Protein 2XSQ (pdb70)

Organism: Homo sapiens (NCBI:txid9606)

CATH classification: 3.90.79.10

Sequence (179 aa):
ARRRLEELGEALALGSGWRHVVCHALLYAPDPGMLFGRIPLRYAILMQMRFDGRLGFPGGFVDTQDRSLEDGLNRELREELGEAAAAFRVERTDYRSSHVGSGPRVVAHFYAKRLTLEELLAVEAGATRAKDHGLEEVLGLVRVPLYTLRDGVGGLPTFLENSFIGSSAREQLLEALQDLGLLQ

Secondary structure (DSSP, 8-state):
-EEE-HHHHHTS-TT-EEEEEEEEEEEEEEEETTTEEEEEEEEEEEETTS-EE-SEEE--TT-SSHHHHHHHHHHHHH-GGGGG----GGGEEEEEE-SSSSEEEEEEEEE--HHHHHHHHHHGGGSTTBTTTEEEEEEPP-SB-TTSSTBHHHHTTS-B-TTHHHHHHHHHHHTTTT-

Radius of gyration: 16.23 Å; Cα contacts (8 Å, |Δi|>4): 343; chains: 1; bounding box: 32×33×52 Å

Solvent-accessible surface area: 9522 Å² total; per-residue (Å²): 90,135,113,4,127,28,51,80,0,91,86,47,47,126,36,66,125,31,12,0,41,0,0,0,24,0,57,15,123,26,93,51,143,64,108,22,73,48,132,55,2,0,1,0,4,66,42,125,48,43,100,8,0,7,1,8,11,71,28,71,145,161,26,226,40,12,10,52,0,0,4,71,28,1,83,52,13,1,9,163,25,1,57,72,17,94,0,69,111,129,23,46,82,4,0,24,20,42,116,70,104,143,41,0,23,0,4,0,5,43,161,5,79,56,132,58,0,86,45,0,48,72,11,10,89,189,9,144,13,70,49,119,88,3,90,22,37,54,92,5,28,16,47,71,57,199,104,47,90,12,13,15,48,66,22,22,138,79,68,28,57,70,24,5,80,96,10,0,47,63,8,0,120,101,44,25,26,83,191

Structure (mmCIF, N/CA/C/O backbone):
data_2XSQ
#
_entry.id   2XSQ
#
_cell.length_a   141.583
_cell.length_b   141.583
_cell.length_c   141.583
_cell.angle_alpha   90.00
_cell.angle_beta   90.00
_cell.angle_gamma   90.00
#
_symmetry.space_group_name_H-M   'F 2 3'
#
loop_
_entity.id
_entity.type
_entity.pdbx_description
1 polymer 'U8 SNORNA-DECAPPING ENZYME'
2 non-polymer 'INOSINIC ACID'
3 non-polymer 'MAGNESIUM ION'
4 non-polymer 'CHLORIDE ION'
5 water water
#
loop_
_atom_site.group_PDB
_atom_site.id
_atom_site.type_symbol
_atom_site.label_atom_id
_atom_site.label_alt_id
_atom_site.label_comp_id
_atom_site.label_asym_id
_atom_site.label_entity_id
_atom_site.label_seq_id
_atom_site.pdbx_PDB_ins_code
_atom_site.Cartn_x
_atom_site.Cartn_y
_atom_site.Cartn_z
_atom_site.occupancy
_atom_site.B_iso_or_equiv
_atom_site.auth_seq_id
_atom_site.auth_comp_id
_atom_site.auth_asym_id
_atom_site.auth_atom_id
_atom_site.pdbx_PDB_model_num
ATOM 1 N N . ALA A 1 26 ? 60.976 20.581 16.261 1.00 30.33 4 ALA A N 1
ATOM 2 C CA . ALA A 1 26 ? 60.674 21.498 17.394 1.00 29.27 4 ALA A CA 1
ATOM 3 C C . ALA A 1 26 ? 59.222 21.360 17.841 1.00 29.02 4 ALA A C 1
ATOM 4 O O . ALA A 1 26 ? 58.316 21.200 17.014 1.00 29.58 4 ALA A O 1
ATOM 6 N N . ARG A 1 27 ? 59.016 21.439 19.155 1.00 27.99 5 ARG A N 1
ATOM 7 C CA A ARG A 1 27 ? 57.682 21.391 19.735 0.55 27.62 5 ARG A CA 1
ATOM 8 C CA B ARG A 1 27 ? 57.688 21.392 19.755 0.45 27.75 5 ARG A CA 1
ATOM 9 C C . ARG A 1 27 ? 57.052 22.782 19.725 1.00 27.30 5 ARG A C 1
ATOM 10 O O . ARG A 1 27 ? 57.696 23.762 20.091 1.00 26.92 5 ARG A O 1
ATOM 25 N N . ARG A 1 28 ? 55.788 22.855 19.314 1.00 26.80 6 ARG A N 1
ATOM 26 C CA . ARG A 1 28 ? 55.025 24.100 19.360 1.00 26.33 6 ARG A CA 1
ATOM 27 C C . ARG A 1 28 ? 54.439 24.292 20.754 1.00 26.53 6 ARG A C 1
ATOM 28 O O . ARG A 1 28 ? 53.932 23.342 21.356 1.00 26.15 6 ARG A O 1
ATOM 36 N N . LEU A 1 29 ? 54.526 25.515 21.270 1.00 26.13 7 LEU A N 1
ATOM 37 C CA . LEU A 1 29 ? 53.975 25.869 22.579 1.00 26.43 7 LEU A CA 1
ATOM 38 C C . LEU A 1 29 ? 52.975 26.997 22.428 1.00 26.10 7 LEU A C 1
ATOM 39 O O . LEU A 1 29 ? 53.156 27.864 21.569 1.00 26.45 7 LEU A O 1
ATOM 44 N N . GLU A 1 30 ? 51.938 27.007 23.268 1.00 25.13 8 GLU A N 1
ATOM 45 C CA A GLU A 1 30 ? 51.039 28.159 23.344 0.50 24.99 8 GLU A CA 1
ATOM 46 C CA B GLU A 1 30 ? 51.029 28.152 23.357 0.50 25.00 8 GLU A CA 1
ATOM 47 C C . GLU A 1 30 ? 51.779 29.303 24.028 1.00 24.50 8 GLU A C 1
ATOM 48 O O . GLU A 1 30 ? 52.659 29.076 24.867 1.00 23.64 8 GLU A O 1
ATOM 59 N N . LEU A 1 31 ? 51.441 30.536 23.658 1.00 24.08 9 LEU A N 1
ATOM 60 C CA . LEU A 1 31 ? 52.167 31.707 24.163 1.00 23.83 9 LEU A CA 1
ATOM 61 C C . LEU A 1 31 ? 52.159 31.786 25.697 1.00 24.03 9 LEU A C 1
ATOM 62 O O . LEU A 1 31 ? 53.166 32.105 26.313 1.00 23.02 9 LEU A O 1
ATOM 67 N N . GLY A 1 32 ? 51.017 31.477 26.305 1.00 25.04 10 GLY A N 1
ATOM 68 C CA . GLY A 1 32 ? 50.902 31.435 27.759 1.00 25.67 10 GLY A CA 1
ATOM 69 C C . GLY A 1 32 ? 51.894 30.497 28.415 1.00 26.09 10 GLY A C 1
ATOM 70 O O . GLY A 1 32 ? 52.538 30.866 29.402 1.00 26.72 10 GLY A O 1
ATOM 71 N N . GLU A 1 33 ? 52.034 29.293 27.858 1.00 26.97 11 GLU A N 1
ATOM 72 C CA . GLU A 1 33 ? 53.014 28.312 28.342 1.00 27.38 11 GLU A CA 1
ATOM 73 C C . GLU A 1 33 ? 54.451 28.833 28.216 1.00 27.35 11 GLU A C 1
ATOM 74 O O . GLU A 1 33 ? 55.251 28.699 29.148 1.00 26.89 11 GLU A O 1
ATOM 80 N N . ALA A 1 34 ? 54.778 29.432 27.068 1.00 26.71 12 ALA A N 1
ATOM 81 C CA . ALA A 1 34 ? 56.128 29.975 26.854 1.00 26.86 12 ALA A CA 1
ATOM 82 C C . ALA A 1 34 ? 56.461 31.107 27.832 1.00 27.17 12 ALA A C 1
ATOM 83 O O . ALA A 1 34 ? 57.588 31.188 28.330 1.00 26.57 12 ALA A O 1
ATOM 85 N N . LEU A 1 35 ? 55.474 31.959 28.112 1.00 27.90 13 LEU A N 1
ATOM 86 C CA . LEU A 1 35 ? 55.647 33.093 29.024 1.00 29.22 13 LEU A CA 1
ATOM 87 C C . LEU A 1 35 ? 55.754 32.655 30.491 1.00 30.17 13 LEU A C 1
ATOM 88 O O . LEU A 1 35 ? 56.212 33.427 31.327 1.00 30.49 13 LEU A O 1
ATOM 93 N N . ALA A 1 36 ? 55.339 31.422 30.786 1.00 31.12 14 ALA A N 1
ATOM 94 C CA . ALA A 1 36 ? 55.427 30.854 32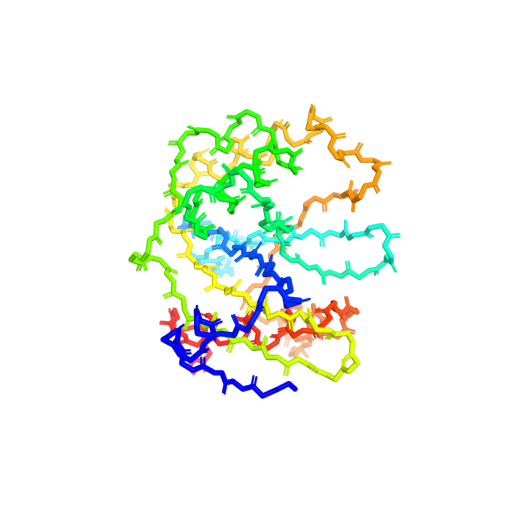.138 1.00 31.83 14 ALA A CA 1
ATOM 95 C C . ALA A 1 36 ? 56.743 30.110 32.394 1.00 32.46 14 ALA A C 1
ATOM 96 O O . ALA A 1 36 ? 56.982 29.652 33.513 1.00 32.96 14 ALA A O 1
ATOM 98 N N . LEU A 1 37 ? 57.587 29.972 31.372 1.00 32.88 15 LEU A N 1
ATOM 99 C CA . LEU A 1 37 ? 58.886 29.307 31.531 1.00 33.17 15 LEU A CA 1
ATOM 100 C C . LEU A 1 37 ? 59.766 30.085 32.512 1.00 33.43 15 LEU A C 1
ATOM 101 O O . LEU A 1 37 ? 59.686 31.310 32.592 1.00 33.37 15 LEU A O 1
ATOM 106 N N . GLY A 1 38 ? 60.595 29.369 33.266 1.00 33.68 16 GLY A N 1
ATOM 107 C CA . GLY A 1 38 ? 61.447 29.995 34.279 1.00 33.73 16 GLY A CA 1
ATOM 108 C C . GLY A 1 38 ? 62.511 30.911 33.695 1.00 33.70 16 GLY A C 1
ATOM 109 O O . GLY A 1 38 ? 62.780 30.883 32.493 1.00 33.64 16 GLY A O 1
ATOM 110 N N . SER A 1 39 ? 63.127 31.713 34.563 1.00 33.35 17 SER A N 1
ATOM 111 C CA . SER A 1 39 ? 64.080 32.756 34.154 1.00 32.89 17 SER A CA 1
ATOM 112 C C . SER A 1 39 ? 65.320 32.244 33.413 1.00 31.92 17 SER A C 1
ATOM 113 O O . SER A 1 39 ? 65.966 33.009 32.684 1.00 32.33 17 SER A O 1
ATOM 116 N N . GLY A 1 40 ? 65.654 30.965 33.596 1.00 30.08 18 GLY A N 1
ATOM 117 C CA . GLY A 1 40 ? 66.773 30.342 32.883 1.00 28.90 18 GLY A CA 1
ATOM 118 C C . GLY A 1 40 ? 66.543 30.206 31.385 1.00 27.24 18 GLY A C 1
ATOM 119 O O . GLY A 1 40 ? 67.491 30.068 30.616 1.00 27.39 18 GLY A O 1
ATOM 120 N N . TRP A 1 41 ? 65.281 30.245 30.973 1.00 25.64 19 TRP A N 1
ATOM 121 C CA . TRP A 1 41 ? 64.925 30.198 29.555 1.00 24.63 19 TRP A CA 1
ATOM 122 C C . TRP A 1 41 ? 65.138 31.549 28.877 1.00 24.19 19 TRP A C 1
ATOM 123 O O . TRP A 1 41 ? 64.747 32.581 29.410 1.00 23.98 19 TRP A O 1
ATOM 134 N N . ARG A 1 42 ? 65.742 31.529 27.696 1.00 23.40 20 ARG A N 1
ATOM 135 C CA . ARG A 1 42 ? 65.884 32.744 26.907 1.00 23.08 20 ARG A CA 1
ATOM 136 C C . ARG A 1 42 ? 64.811 32.740 25.836 1.00 21.78 20 ARG A C 1
ATOM 137 O O . ARG A 1 42 ? 64.375 31.675 25.381 1.00 21.18 20 ARG A O 1
ATOM 145 N N . HIS A 1 43 ? 64.376 33.936 25.460 1.00 19.52 21 HIS A N 1
ATOM 146 C CA . HIS A 1 43 ? 63.351 34.107 24.449 1.00 18.35 21 HIS A CA 1
ATOM 147 C C . HIS A 1 43 ? 63.977 34.814 23.257 1.00 17.06 21 HIS A C 1
ATOM 148 O O . HIS A 1 43 ? 64.683 35.816 23.433 1.00 16.83 21 HIS A O 1
ATOM 155 N N . VAL A 1 44 ? 63.730 34.273 22.065 1.00 16.03 22 VAL A N 1
ATOM 156 C CA A VAL A 1 44 ? 64.160 34.889 20.809 0.40 15.47 22 VAL A CA 1
ATOM 157 C CA B VAL A 1 44 ? 64.180 34.879 20.814 0.60 15.21 22 VAL A CA 1
ATOM 158 C C . VAL A 1 44 ? 62.930 35.148 19.969 1.00 15.10 22 VAL A C 1
ATOM 159 O O . VAL A 1 44 ? 61.959 34.372 20.022 1.00 14.82 22 VAL A O 1
ATOM 166 N N . CYS A 1 45 ? 62.956 36.257 19.217 1.00 14.13 23 CYS A N 1
ATOM 167 C CA . CYS A 1 45 ? 61.843 36.683 18.383 1.00 13.60 23 CYS A CA 1
ATOM 168 C C . CYS A 1 45 ? 62.322 36.990 16.975 1.00 13.18 23 CYS A C 1
ATOM 169 O O . CYS A 1 45 ? 63.337 37.665 16.797 1.00 12.73 23 CYS A O 1
ATOM 172 N N . HIS A 1 46 ? 61.589 36.496 15.984 1.00 12.35 24 HIS A N 1
ATOM 173 C CA . HIS A 1 46 ? 61.898 36.764 14.574 1.00 12.25 24 HIS A CA 1
ATOM 174 C C . HIS A 1 46 ? 60.633 37.153 13.827 1.00 12.41 24 HIS A C 1
ATOM 175 O O . HIS A 1 46 ? 59.533 36.791 14.238 1.00 12.41 24 HIS A O 1
ATOM 182 N N . ALA A 1 47 ? 60.795 37.921 12.746 1.00 11.68 25 ALA A N 1
ATOM 183 C CA . ALA A 1 47 ? 59.659 38.440 12.003 1.00 11.42 25 ALA A CA 1
ATOM 184 C C . ALA A 1 47 ? 59.809 38.222 10.511 1.00 11.32 25 ALA A C 1
ATOM 185 O O . ALA A 1 47 ? 60.875 38.443 9.963 1.00 11.85 25 ALA A O 1
ATOM 187 N N . LEU A 1 48 ? 58.717 37.801 9.888 1.00 10.63 26 LEU A N 1
ATOM 188 C CA . LEU A 1 48 ? 58.552 37.816 8.450 1.00 11.37 26 LEU A CA 1
ATOM 189 C C . LEU A 1 48 ? 57.883 39.130 8.091 1.00 11.75 26 LEU A C 1
ATOM 190 O O . LEU A 1 48 ? 56.719 39.385 8.474 1.00 12.07 26 LEU A O 1
ATOM 195 N N . LEU A 1 49 ? 58.629 39.961 7.368 1.00 11.83 27 LEU A N 1
ATOM 196 C CA . LEU A 1 49 ? 58.134 41.222 6.839 1.00 12.05 27 LEU A CA 1
ATOM 197 C C . LEU A 1 49 ? 57.708 41.013 5.402 1.00 12.30 27 LEU A C 1
ATOM 198 O O . LEU A 1 49 ? 58.459 40.461 4.607 1.00 12.10 27 LEU A O 1
ATOM 203 N N . TYR A 1 50 ? 56.490 41.418 5.071 1.00 12.89 28 TY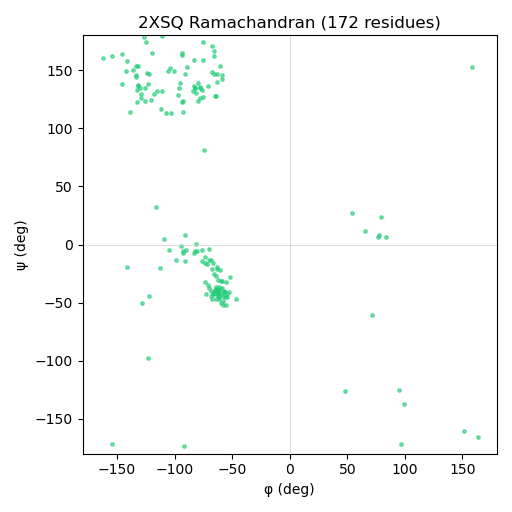R A N 1
ATOM 204 C CA . TYR A 1 50 ? 56.000 41.241 3.727 1.00 13.98 28 TYR A CA 1
ATOM 205 C C . TYR A 1 50 ? 55.173 42.429 3.256 1.00 14.17 28 TYR A C 1
ATOM 206 O O . TYR A 1 50 ? 54.626 43.169 4.076 1.00 14.96 28 TYR A O 1
ATOM 215 N N . ALA A 1 51 ? 55.076 42.569 1.934 1.00 14.17 29 ALA A N 1
ATOM 216 C CA . ALA A 1 51 ? 54.302 43.645 1.302 1.00 14.21 29 ALA A CA 1
ATOM 217 C C . ALA A 1 51 ? 53.672 43.139 0.019 1.00 15.19 29 ALA A C 1
ATOM 218 O O . ALA A 1 51 ? 54.320 42.421 -0.744 1.00 14.65 29 ALA A O 1
ATOM 220 N N . PRO A 1 52 ? 52.395 43.498 -0.235 1.00 16.36 30 PRO A N 1
ATOM 221 C CA . PRO A 1 52 ? 51.851 43.163 -1.555 1.00 16.95 30 PRO A CA 1
ATOM 222 C C . PRO A 1 52 ? 52.654 43.775 -2.697 1.00 17.24 30 PRO A C 1
ATOM 223 O O . PRO A 1 52 ? 53.143 44.906 -2.595 1.00 17.61 30 PRO A O 1
ATOM 227 N N . ASP A 1 53 ? 52.787 43.029 -3.784 1.00 18.14 31 ASP A N 1
ATOM 228 C CA . ASP A 1 53 ? 53.590 43.462 -4.911 1.00 18.88 31 ASP A CA 1
ATOM 229 C C . ASP A 1 53 ? 52.829 43.109 -6.184 1.00 19.82 31 ASP A C 1
ATOM 230 O O . ASP A 1 53 ? 52.632 41.940 -6.471 1.00 19.54 31 ASP A O 1
ATOM 235 N N . PRO A 1 54 ? 52.386 44.130 -6.940 1.00 20.83 32 PRO A N 1
ATOM 236 C CA . PRO A 1 54 ? 51.632 43.888 -8.170 1.00 21.54 32 PRO A CA 1
AT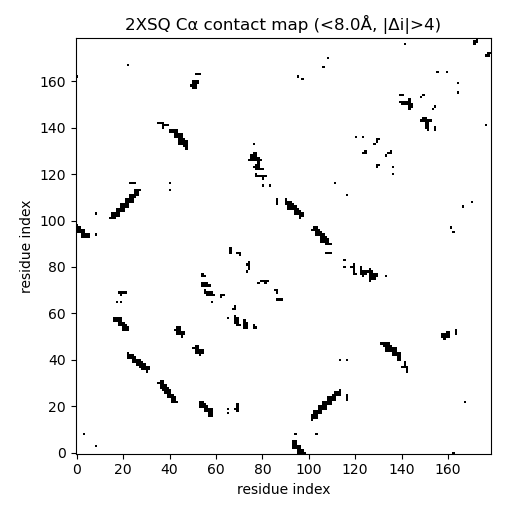OM 237 C C . PRO A 1 54 ? 52.527 43.557 -9.371 1.00 22.12 32 PRO A C 1
ATOM 238 O O . PRO A 1 54 ? 52.018 43.346 -10.478 1.00 22.27 32 PRO A O 1
ATOM 242 N N . GLY A 1 55 ? 53.842 43.515 -9.156 1.00 22.51 33 GLY A N 1
ATOM 243 C CA . GLY A 1 55 ? 54.809 43.270 -10.222 1.00 23.05 33 GLY A CA 1
ATOM 244 C C . GLY A 1 55 ? 54.756 41.890 -10.853 1.00 23.53 33 GLY A C 1
ATOM 245 O O . GLY A 1 55 ? 54.197 40.948 -10.287 1.00 22.94 33 GLY A O 1
ATOM 246 N N . MET A 1 56 ? 55.354 41.793 -12.038 1.00 24.23 34 MET A N 1
ATOM 247 C CA . MET A 1 56 ? 55.340 40.578 -12.842 1.00 25.03 34 MET A CA 1
ATOM 248 C C . MET A 1 56 ? 56.751 40.268 -13.342 1.00 24.78 34 MET A C 1
ATOM 249 O O . MET A 1 56 ? 57.372 41.093 -14.011 1.00 24.88 34 MET A O 1
ATOM 254 N N . LEU A 1 57 ? 57.248 39.078 -13.023 1.00 24.23 35 LEU A N 1
ATOM 255 C CA . LEU A 1 57 ? 58.542 38.643 -13.506 1.00 23.98 35 LEU A CA 1
ATOM 256 C C . LEU A 1 57 ? 58.405 38.240 -14.978 1.00 24.54 35 LEU A C 1
ATOM 257 O O . LEU A 1 57 ? 57.468 37.505 -15.353 1.00 23.79 35 LEU A O 1
ATOM 262 N N . PHE A 1 58 ? 59.346 38.736 -15.780 1.00 25.31 36 PHE A N 1
ATOM 263 C CA . PHE A 1 58 ? 59.355 38.564 -17.240 1.00 26.39 36 PHE A CA 1
ATOM 264 C C . PHE A 1 58 ? 58.039 39.023 -17.876 1.00 27.49 36 PHE A C 1
ATOM 265 O O . PHE A 1 58 ? 57.652 38.528 -18.936 1.00 28.53 36 PHE A O 1
ATOM 273 N N . GLY A 1 59 ? 57.364 39.968 -17.221 1.00 28.48 37 GLY A N 1
ATOM 274 C CA . GLY A 1 59 ? 56.064 40.465 -17.659 1.00 28.78 37 GLY A CA 1
ATOM 275 C C . GLY A 1 59 ? 54.904 39.482 -17.636 1.00 29.11 37 GLY A C 1
ATOM 276 O O . GLY A 1 59 ? 53.846 39.786 -18.187 1.00 29.82 37 GLY A O 1
ATOM 277 N N . ARG A 1 60 ? 55.071 38.312 -17.014 1.00 28.81 38 ARG A N 1
ATOM 278 C CA . ARG A 1 60 ? 54.001 37.303 -17.007 1.00 28.81 38 ARG A CA 1
ATOM 279 C C . ARG A 1 60 ? 53.793 36.508 -15.704 1.00 27.59 38 ARG A C 1
ATOM 280 O O . ARG A 1 60 ? 52.732 35.919 -15.513 1.00 27.60 38 ARG A O 1
ATOM 288 N N . ILE A 1 61 ? 54.784 36.478 -14.815 1.00 25.86 39 ILE A N 1
ATOM 289 C CA . ILE A 1 61 ? 54.688 35.687 -13.589 1.00 24.64 39 ILE A CA 1
ATOM 290 C C . ILE A 1 61 ? 54.391 36.620 -12.410 1.00 23.56 39 ILE A C 1
ATOM 291 O O . ILE A 1 61 ? 55.230 37.430 -12.054 1.00 23.04 39 ILE A O 1
ATOM 296 N N . PRO A 1 62 ? 53.197 36.506 -11.803 1.00 22.64 40 PRO A N 1
ATOM 297 C CA . PRO A 1 62 ? 52.893 37.392 -10.677 1.00 21.80 40 PRO A CA 1
ATOM 298 C C . PRO A 1 62 ? 53.807 37.157 -9.487 1.00 20.47 40 PRO A C 1
ATOM 299 O O . PRO A 1 62 ? 53.927 36.024 -9.027 1.00 19.98 40 PRO A O 1
ATOM 303 N N . LEU A 1 63 ? 54.423 38.228 -8.994 1.00 19.16 41 LEU A N 1
ATOM 304 C CA . LEU A 1 63 ? 55.265 38.160 -7.792 1.00 18.65 41 LEU A CA 1
ATOM 305 C C . LEU A 1 63 ? 54.431 37.955 -6.520 1.00 18.08 41 LEU A C 1
ATOM 306 O O . LEU A 1 63 ? 54.872 37.277 -5.585 1.00 16.77 41 LEU A O 1
ATOM 311 N N . ARG A 1 64 ? 53.236 38.550 -6.514 1.00 18.10 42 ARG A N 1
ATOM 312 C CA . ARG A 1 64 ? 52.251 38.483 -5.426 1.00 18.61 42 ARG A CA 1
ATOM 313 C C . ARG A 1 64 ? 52.648 39.268 -4.161 1.00 17.54 42 ARG A C 1
ATOM 314 O O . ARG A 1 64 ? 51.923 40.191 -3.757 1.00 16.92 42 ARG A O 1
ATOM 322 N N . TYR A 1 65 ? 53.777 38.901 -3.548 1.00 16.56 43 TYR A N 1
ATOM 323 C CA . TYR A 1 65 ? 54.302 39.588 -2.361 1.00 15.83 43 TYR A CA 1
ATOM 324 C C . TYR A 1 65 ? 55.823 39.670 -2.407 1.00 14.43 43 TYR A C 1
ATOM 325 O O . TYR A 1 65 ? 56.480 38.795 -2.982 1.00 14.74 43 TYR A O 1
ATOM 334 N N . ALA A 1 66 ? 56.358 40.737 -1.819 1.00 13.43 44 ALA A N 1
ATOM 335 C CA . ALA A 1 66 ? 57.761 40.796 -1.441 1.00 12.96 44 ALA A CA 1
ATOM 336 C C . ALA A 1 66 ? 57.852 40.333 0.013 1.00 12.56 44 ALA A C 1
ATOM 337 O O . ALA A 1 66 ? 57.203 40.898 0.889 1.00 11.81 44 ALA A O 1
ATOM 339 N N . ILE A 1 67 ? 58.648 39.298 0.258 1.00 12.09 45 ILE A N 1
ATOM 340 C CA . ILE A 1 67 ? 58.798 38.693 1.578 1.00 12.13 45 ILE A CA 1
ATOM 341 C C . ILE A 1 67 ? 60.287 38.617 1.851 1.00 12.32 45 ILE A C 1
ATOM 342 O O . ILE A 1 67 ? 61.025 38.046 1.041 1.00 13.07 45 ILE A O 1
ATOM 347 N N . LEU A 1 68 ? 60.718 39.168 2.983 1.00 11.96 46 LEU A N 1
ATOM 348 C CA . LEU A 1 68 ? 62.153 39.239 3.296 1.00 12.24 46 LEU A CA 1
ATOM 349 C C . LEU A 1 68 ? 62.645 38.109 4.171 1.00 12.33 46 LEU A C 1
ATOM 350 O O . LEU A 1 68 ? 62.031 37.782 5.198 1.00 11.99 46 LEU A O 1
ATOM 355 N N . MET A 1 69 ? 63.794 37.560 3.772 1.00 12.46 47 MET A N 1
ATOM 356 C CA . MET A 1 69 ? 64.642 36.777 4.647 1.00 11.84 47 MET A CA 1
ATOM 357 C C . MET A 1 69 ? 66.071 37.358 4.621 1.00 12.06 47 MET A C 1
ATOM 358 O O . MET A 1 69 ? 66.347 38.353 3.930 1.00 11.80 47 MET A O 1
ATOM 363 N N . GLN A 1 70 ? 66.962 36.766 5.404 1.00 12.83 48 GLN A N 1
ATOM 364 C CA . GLN A 1 70 ? 68.371 37.169 5.406 1.00 13.22 48 GLN A CA 1
ATOM 365 C C . GLN A 1 70 ? 69.291 35.966 5.342 1.00 13.75 48 GLN A C 1
ATOM 366 O O . GLN A 1 70 ? 69.008 34.904 5.913 1.00 13.30 48 GLN A O 1
ATOM 372 N N . MET A 1 71 ? 70.397 36.156 4.639 1.00 13.93 49 MET A N 1
ATOM 373 C CA . MET A 1 71 ? 71.524 35.249 4.737 1.00 14.18 49 MET A CA 1
ATOM 374 C C . MET A 1 71 ? 72.305 35.611 6.008 1.00 13.80 49 MET A C 1
ATOM 375 O O . MET A 1 71 ? 72.751 36.754 6.206 1.00 13.89 49 MET A O 1
ATOM 380 N N . ARG A 1 72 ? 72.464 34.612 6.861 1.00 13.79 50 ARG A N 1
ATOM 381 C CA . ARG A 1 72 ? 73.108 34.776 8.162 1.00 13.81 50 ARG A CA 1
ATOM 382 C C . ARG A 1 72 ? 74.599 34.457 8.081 1.00 14.07 50 ARG A C 1
ATOM 383 O O . ARG A 1 72 ? 75.063 33.789 7.147 1.00 14.14 50 ARG A O 1
ATOM 391 N N . PHE A 1 73 ? 75.318 34.904 9.108 1.00 14.51 51 PHE A N 1
ATOM 392 C CA . PHE A 1 73 ? 76.756 34.642 9.284 1.00 14.86 51 PHE A CA 1
ATOM 393 C C . PHE A 1 73 ? 77.125 33.157 9.184 1.00 15.38 51 PHE A C 1
ATOM 394 O O . PHE A 1 73 ? 78.246 32.819 8.794 1.00 15.57 51 PHE A O 1
ATOM 402 N N . ASP A 1 74 ? 76.193 32.270 9.515 1.00 14.50 52 ASP A N 1
ATOM 403 C CA . ASP A 1 74 ? 76.484 30.830 9.487 1.00 15.16 52 ASP A CA 1
ATOM 404 C C . ASP A 1 74 ? 76.174 30.152 8.153 1.00 14.37 52 ASP A C 1
ATOM 405 O O . ASP A 1 74 ? 76.268 28.929 8.032 1.00 14.70 52 ASP A O 1
ATOM 410 N N . GLY A 1 75 ? 75.846 30.948 7.135 1.00 14.37 53 GLY A N 1
ATOM 411 C CA . GLY A 1 75 ? 75.572 30.427 5.810 1.00 14.11 53 GLY A CA 1
ATOM 412 C C . GLY A 1 75 ? 74.156 29.923 5.612 1.00 14.10 53 GLY A C 1
ATOM 413 O O . GLY A 1 75 ? 73.844 29.352 4.561 1.00 14.37 53 GLY A O 1
ATOM 414 N N . ARG A 1 76 ? 73.306 30.131 6.615 1.00 13.82 54 ARG A N 1
ATOM 415 C CA . ARG A 1 76 ? 71.895 29.728 6.572 1.00 13.68 54 ARG A CA 1
ATOM 416 C C . ARG A 1 76 ? 70.959 30.912 6.370 1.00 13.53 54 ARG A C 1
ATOM 417 O O . ARG A 1 76 ? 71.245 32.043 6.805 1.00 13.33 54 ARG A O 1
ATOM 425 N N . LEU A 1 77 ? 69.833 30.633 5.714 1.00 13.11 55 LEU A N 1
ATOM 426 C CA . LEU A 1 77 ? 68.738 31.603 5.602 1.00 13.17 55 LEU A CA 1
ATOM 427 C C . LEU A 1 77 ? 67.924 31.605 6.894 1.00 13.16 55 LEU A C 1
ATOM 428 O O . LEU A 1 77 ? 67.693 30.555 7.513 1.00 13.47 55 LEU A O 1
ATOM 433 N N . GLY A 1 78 ? 67.547 32.801 7.326 1.00 12.77 56 GLY A N 1
ATOM 434 C CA . GLY A 1 78 ? 66.660 32.977 8.448 1.00 12.36 56 GLY A CA 1
ATOM 435 C C . GLY A 1 78 ? 65.897 34.280 8.373 1.00 12.08 56 GLY A C 1
ATOM 436 O O . GLY A 1 78 ? 65.924 34.987 7.357 1.00 11.38 56 GLY A O 1
ATOM 437 N N . PHE A 1 79 ? 65.197 34.572 9.455 1.00 11.69 57 PHE A N 1
ATOM 438 C CA . PHE A 1 79 ? 64.440 35.803 9.583 1.00 11.75 57 PHE A CA 1
ATOM 439 C C . PHE A 1 79 ? 65.139 36.809 10.486 1.00 11.93 57 PHE A C 1
ATOM 440 O O . PHE A 1 79 ? 65.901 36.439 11.396 1.00 12.09 57 PHE A O 1
ATOM 448 N N . PRO A 1 80 ? 64.899 38.107 10.237 1.00 11.30 58 PRO A N 1
ATOM 449 C CA . PRO A 1 80 ? 65.480 39.100 11.143 1.00 12.01 58 PRO A CA 1
ATOM 450 C C . PRO A 1 80 ? 64.849 39.033 12.518 1.00 12.14 58 PRO A C 1
ATOM 451 O O . PRO A 1 80 ? 63.659 38.720 12.634 1.00 11.84 58 PRO A O 1
ATOM 455 N N . GLY A 1 81 ? 65.642 39.346 13.531 1.00 12.72 59 GLY A N 1
ATOM 456 C CA . GLY A 1 81 ? 65.213 39.265 14.926 1.00 13.23 59 GLY A CA 1
ATOM 457 C C . GLY A 1 81 ? 66.380 38.989 15.836 1.00 13.96 59 GLY A C 1
ATOM 458 O O . GLY A 1 81 ? 67.551 39.208 15.455 1.00 14.58 59 GLY A O 1
ATOM 459 N N . GLY A 1 82 ? 66.068 38.507 17.036 1.00 13.52 60 GLY A N 1
ATOM 460 C CA . GLY A 1 82 ? 67.092 38.171 18.005 1.00 13.95 60 GLY A CA 1
ATOM 461 C C . GLY A 1 82 ? 66.568 38.015 19.410 1.00 14.06 60 GLY A C 1
ATOM 462 O O . GLY A 1 82 ? 65.356 37.903 19.630 1.00 14.37 60 GLY A O 1
ATOM 463 N N . PHE A 1 83 ? 67.494 38.008 20.366 1.00 15.26 61 PHE A N 1
ATOM 464 C CA . PHE A 1 83 ? 67.168 37.714 21.758 1.00 16.02 61 PHE A CA 1
ATOM 465 C C . PHE A 1 83 ? 66.533 38.872 22.497 1.00 16.91 61 PHE A C 1
ATOM 466 O O . PHE A 1 83 ? 66.994 40.021 22.400 1.00 16.49 61 PHE A O 1
ATOM 474 N N . VAL A 1 84 ? 65.479 38.546 23.239 1.00 17.48 62 VAL A N 1
ATOM 475 C CA . VAL A 1 84 ? 64.903 39.433 24.232 1.00 18.18 62 VAL A CA 1
ATOM 476 C C . VAL A 1 84 ? 65.893 39.502 25.395 1.00 19.04 62 VAL A C 1
ATOM 477 O O . VAL A 1 84 ? 66.446 38.476 25.793 1.00 18.29 62 VAL A O 1
ATOM 481 N N . ASP A 1 85 ? 66.144 40.701 25.925 1.00 19.79 63 ASP A N 1
ATOM 482 C CA . ASP A 1 85 ? 67.073 40.835 27.046 1.00 20.86 63 ASP A CA 1
ATOM 483 C C . ASP A 1 85 ? 66.343 41.215 28.342 1.00 21.95 63 ASP A C 1
ATOM 484 O O . ASP A 1 85 ? 65.119 41.355 28.357 1.00 21.55 63 ASP A O 1
ATOM 489 N N . THR A 1 86 ? 67.094 41.352 29.434 1.00 24.02 64 THR A N 1
ATOM 490 C CA . THR A 1 86 ? 66.494 41.568 30.755 1.00 25.76 64 THR A CA 1
ATOM 491 C C . THR A 1 86 ? 65.803 42.931 30.919 1.00 25.82 64 THR A C 1
ATOM 492 O O . THR A 1 86 ? 65.034 43.127 31.863 1.00 26.69 64 THR A O 1
ATOM 496 N N . GLN A 1 87 ? 66.047 43.858 29.993 1.00 25.54 65 GLN A N 1
ATOM 497 C CA . GLN A 1 87 ? 65.437 45.192 30.052 1.00 25.45 65 GLN A CA 1
ATOM 498 C C . GLN A 1 87 ? 64.370 45.472 29.002 1.00 24.43 65 GLN A C 1
ATOM 499 O O . GLN A 1 87 ? 63.852 46.590 28.928 1.00 24.07 65 GLN A O 1
ATOM 505 N N . ASP A 1 88 ? 64.014 44.463 28.205 1.00 23.10 66 ASP A N 1
ATOM 506 C CA . ASP A 1 88 ? 62.838 44.570 27.363 1.00 22.18 66 ASP A CA 1
ATOM 507 C C . ASP A 1 88 ? 61.592 44.350 28.217 1.00 22.31 66 ASP A C 1
ATOM 508 O O . ASP A 1 88 ? 61.464 43.320 28.865 1.00 22.39 66 ASP A O 1
ATOM 513 N N . ARG A 1 89 ? 60.660 45.293 28.176 1.00 22.27 67 ARG A N 1
ATOM 514 C CA . ARG A 1 89 ? 59.414 45.185 28.945 1.00 22.95 67 ARG A CA 1
ATOM 515 C C . ARG A 1 89 ? 58.392 44.203 28.345 1.00 22.11 67 ARG A C 1
ATOM 516 O O . ARG A 1 89 ? 57.412 43.845 29.007 1.00 23.26 67 ARG A O 1
ATOM 524 N N . SER A 1 90 ? 58.601 43.803 27.092 1.00 20.40 68 SER A N 1
ATOM 525 C CA . SER A 1 90 ? 57.738 42.859 26.402 1.00 19.11 68 SER A CA 1
ATOM 526 C C . SER A 1 90 ? 58.514 42.125 25.309 1.00 17.76 68 SER A C 1
ATOM 527 O O . SER A 1 90 ? 59.568 42.591 24.874 1.00 16.15 68 SER A O 1
ATOM 530 N N . LEU A 1 91 ? 57.972 40.994 24.859 1.00 16.63 69 LEU A N 1
ATOM 531 C CA . LEU A 1 91 ? 58.525 40.287 23.703 1.00 15.49 69 LEU A CA 1
ATOM 532 C C . LEU A 1 91 ? 58.630 41.216 22.507 1.00 15.07 69 LEU A C 1
ATOM 533 O O . LEU A 1 91 ? 59.636 41.203 21.794 1.00 14.14 69 LEU A O 1
ATOM 538 N N . GLU A 1 92 ? 57.597 42.027 22.301 1.00 13.98 70 GLU A N 1
ATOM 539 C CA . GLU A 1 92 ? 57.521 42.896 21.138 1.00 14.15 70 GLU A CA 1
ATOM 540 C C . GLU A 1 92 ? 58.542 44.035 21.230 1.00 13.73 70 GLU A C 1
ATOM 541 O O . GLU A 1 92 ? 59.135 44.412 20.234 1.00 13.43 70 GLU A O 1
ATOM 547 N N . ASP A 1 93 ? 58.766 44.578 22.423 1.00 13.57 71 ASP A N 1
ATOM 548 C CA . ASP A 1 93 ? 59.842 45.562 22.578 1.00 14.17 71 ASP A CA 1
ATOM 549 C C . ASP A 1 93 ? 61.210 44.970 22.201 1.00 13.69 71 ASP A C 1
ATOM 550 O O . ASP A 1 93 ? 62.009 45.607 21.507 1.00 13.58 71 ASP A O 1
ATOM 555 N N . GLY A 1 94 ? 61.464 43.735 22.630 1.00 12.87 72 GLY A N 1
ATOM 556 C CA . GLY A 1 94 ? 62.702 43.046 22.281 1.00 12.52 72 GLY A CA 1
ATOM 557 C C . GLY A 1 94 ? 62.809 42.807 20.779 1.00 12.02 72 GLY A C 1
ATOM 558 O O . GLY A 1 94 ? 63.849 43.083 20.185 1.00 11.76 72 GLY A O 1
ATOM 559 N N . LEU A 1 95 ? 61.736 42.311 20.170 1.00 11.39 73 LEU A N 1
ATOM 560 C CA . LEU A 1 95 ? 61.703 42.101 18.711 1.00 11.52 73 LEU A CA 1
ATOM 561 C C . LEU A 1 95 ? 62.022 43.367 17.922 1.00 11.45 73 LEU A C 1
ATOM 562 O O . LEU A 1 95 ? 62.899 43.365 17.058 1.00 11.51 73 LEU A O 1
ATOM 567 N N . ASN A 1 96 ? 61.317 44.460 18.221 1.00 11.05 74 ASN A N 1
ATOM 568 C CA . ASN A 1 96 ? 61.524 45.698 17.483 1.00 11.22 74 ASN A CA 1
ATOM 569 C C . ASN A 1 96 ? 62.933 46.267 17.686 1.0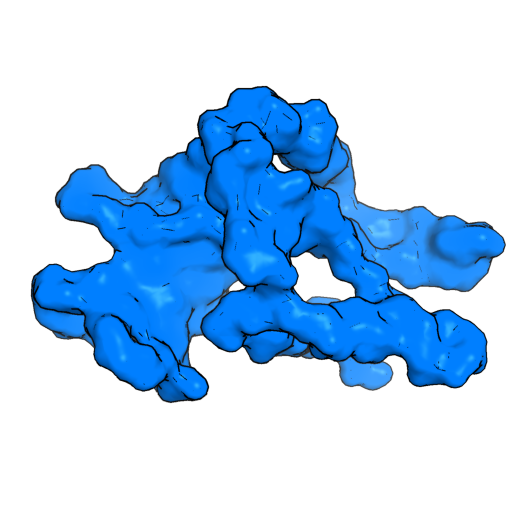0 11.48 74 ASN A C 1
ATOM 570 O O . ASN A 1 96 ? 63.536 46.779 16.732 1.00 12.41 74 ASN A O 1
ATOM 575 N N . ARG A 1 97 ? 63.465 46.133 18.899 1.00 11.80 75 ARG A N 1
ATOM 576 C CA . ARG A 1 97 ? 64.828 46.569 19.184 1.00 12.30 75 ARG A CA 1
ATOM 577 C C . ARG A 1 97 ? 65.830 45.801 18.324 1.00 12.29 75 ARG A C 1
ATOM 578 O O 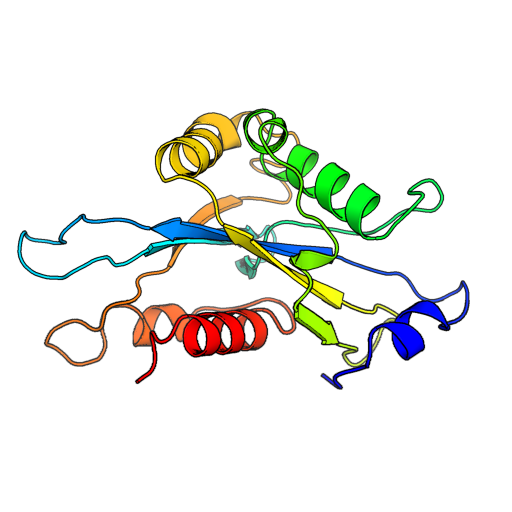. ARG A 1 97 ? 66.721 46.391 17.692 1.00 12.46 75 ARG A O 1
ATOM 586 N N . GLU A 1 98 ? 65.669 44.482 18.273 1.00 12.16 76 GLU A N 1
ATOM 587 C CA . GLU A 1 98 ? 66.545 43.633 17.481 1.00 12.35 76 GLU A CA 1
ATOM 588 C C . GLU A 1 98 ? 66.389 43.875 15.973 1.00 12.29 76 GLU A C 1
ATOM 589 O O . GLU A 1 98 ? 67.383 43.896 15.239 1.00 11.85 76 GLU A O 1
ATOM 595 N N . LEU A 1 99 ? 65.148 44.024 15.503 1.00 12.09 77 LEU A N 1
ATOM 596 C CA . LEU A 1 99 ? 64.918 44.286 14.086 1.00 11.84 77 LEU A CA 1
ATOM 597 C C . LEU A 1 99 ? 65.675 45.539 13.653 1.00 12.37 77 LEU A C 1
ATOM 598 O O . LEU A 1 99 ? 66.251 45.584 12.569 1.00 12.94 77 LEU A O 1
ATOM 603 N N . ARG A 1 100 ? 65.668 46.558 14.503 1.00 12.64 78 ARG A N 1
ATOM 604 C CA . ARG A 1 100 ? 66.264 47.835 14.138 1.00 13.90 78 ARG A CA 1
ATOM 605 C C . ARG A 1 100 ? 67.793 47.759 14.139 1.00 14.68 78 ARG A C 1
ATOM 606 O O . ARG A 1 100 ? 68.456 48.412 13.322 1.00 15.35 78 ARG A O 1
ATOM 614 N N . GLU A 1 101 ? 68.352 46.935 15.018 1.00 15.87 79 GLU A N 1
ATOM 615 C CA . GLU A 1 101 ? 69.795 46.648 14.981 1.00 17.09 79 GLU A CA 1
ATOM 616 C C . GLU A 1 101 ? 70.206 45.894 13.715 1.00 17.78 79 GLU A C 1
ATOM 617 O O . GLU A 1 101 ? 71.253 46.179 13.097 1.00 18.81 79 GLU A O 1
ATOM 623 N N . GLU A 1 102 ? 69.381 44.922 13.359 1.00 18.23 80 GLU A N 1
ATOM 624 C CA . GLU A 1 102 ? 69.558 44.036 12.210 1.00 19.12 80 GLU A CA 1
ATOM 625 C C . GLU A 1 102 ? 69.423 44.724 10.878 1.00 18.37 80 GLU A C 1
ATOM 626 O O . GLU A 1 102 ? 70.189 44.450 9.951 1.00 18.53 80 GLU A O 1
ATOM 632 N N . LEU A 1 103 ? 68.397 45.572 10.777 1.00 16.79 81 LEU A N 1
ATOM 633 C CA . LEU A 1 103 ? 67.929 46.076 9.503 1.00 16.24 81 LEU A CA 1
ATOM 634 C C . LEU A 1 103 ? 68.163 47.572 9.313 1.00 16.18 81 LEU A C 1
ATOM 635 O O . LEU A 1 103 ? 68.129 48.042 8.182 1.00 16.83 81 LEU A O 1
ATOM 640 N N . GLY A 1 104 ? 68.356 48.305 10.409 1.00 16.20 82 GLY A N 1
ATOM 641 C CA . GLY A 1 104 ? 68.627 49.738 10.354 1.00 16.55 82 GLY A CA 1
ATOM 642 C C . GLY A 1 104 ? 67.417 50.631 10.551 1.00 17.11 82 GLY A C 1
ATOM 643 O O . GLY A 1 104 ? 66.329 50.163 10.894 1.00 16.51 82 GLY A O 1
ATOM 644 N N . GLU A 1 105 ? 67.621 51.932 10.328 1.00 18.22 83 GLU A N 1
ATOM 645 C CA . GLU A 1 105 ? 66.624 52.971 10.651 1.00 18.96 83 GLU A CA 1
ATOM 646 C C . GLU A 1 105 ? 65.264 52.831 9.966 1.00 17.43 83 GLU A C 1
ATOM 647 O O . GLU A 1 105 ? 64.240 53.256 10.528 1.00 17.08 83 GLU A O 1
ATOM 653 N N . ALA A 1 106 ? 65.224 52.287 8.747 1.00 16.09 84 ALA A N 1
ATOM 654 C CA . ALA A 1 106 ? 63.929 52.142 8.061 1.00 15.41 84 ALA A CA 1
ATOM 655 C C . ALA A 1 106 ? 62.974 51.195 8.799 1.00 15.10 84 ALA A C 1
ATOM 656 O O . ALA A 1 106 ? 61.761 51.255 8.586 1.00 15.22 84 ALA A O 1
ATOM 658 N N . ALA A 1 107 ? 63.513 50.318 9.652 1.00 14.40 85 ALA A N 1
ATOM 659 C CA . ALA A 1 107 ? 62.675 49.420 10.461 1.00 14.42 85 ALA A CA 1
ATOM 660 C C . ALA A 1 107 ? 61.983 50.195 11.582 1.00 14.98 85 ALA A C 1
ATOM 661 O O . ALA A 1 107 ? 61.009 49.723 12.142 1.00 14.57 85 ALA A O 1
ATOM 663 N N . ALA A 1 108 ? 62.460 51.407 11.876 1.00 15.78 86 ALA A N 1
ATOM 664 C CA . ALA A 1 108 ? 61.803 52.259 12.862 1.00 16.07 86 ALA A CA 1
ATOM 665 C C . ALA A 1 108 ? 60.517 52.916 12.319 1.00 16.56 86 ALA A C 1
ATOM 666 O O . ALA A 1 108 ? 59.785 53.543 13.079 1.00 17.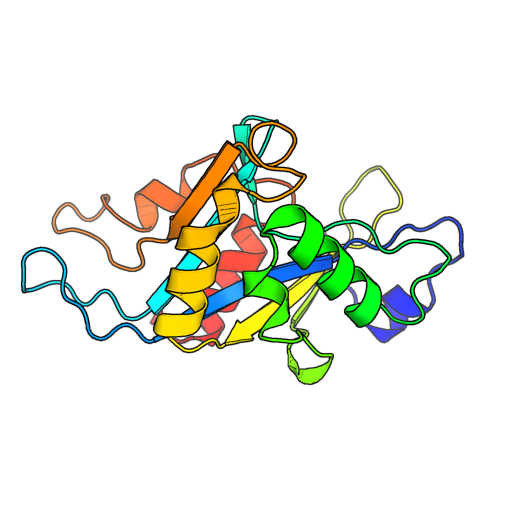58 86 ALA A O 1
ATOM 668 N N . ALA A 1 109 ? 60.208 52.720 11.037 1.00 16.04 87 ALA A N 1
ATOM 669 C CA . ALA A 1 109 ? 58.965 53.230 10.454 1.00 16.22 87 ALA A CA 1
ATOM 670 C C . ALA A 1 109 ? 57.719 52.445 10.890 1.00 15.97 87 ALA A C 1
ATOM 671 O O . ALA A 1 109 ? 56.588 52.873 10.627 1.00 16.88 87 ALA A O 1
ATOM 673 N N . PHE A 1 110 ? 57.919 51.297 11.543 1.00 15.55 88 PHE A N 1
ATOM 674 C CA . PHE A 1 110 ? 56.824 50.437 11.957 1.00 14.93 88 PHE A CA 1
ATOM 675 C C . PHE A 1 110 ? 57.151 49.748 13.280 1.00 14.69 88 PHE A C 1
ATOM 676 O O . PHE A 1 110 ? 58.313 49.708 13.698 1.00 13.56 88 PHE A O 1
ATOM 684 N N . ARG A 1 111 ? 56.121 49.205 13.924 1.00 14.52 89 ARG A N 1
ATOM 685 C CA . ARG A 1 111 ? 56.312 48.323 15.062 1.00 15.42 89 ARG A CA 1
ATOM 686 C C . ARG A 1 111 ? 55.588 47.022 14.790 1.00 15.64 89 ARG A C 1
ATOM 687 O O . ARG A 1 111 ? 54.438 47.014 14.333 1.00 15.98 89 ARG A O 1
ATOM 695 N N . VAL A 1 112 ? 56.270 45.919 15.065 1.00 15.27 90 VAL A N 1
ATOM 696 C CA . VAL A 1 112 ? 55.612 44.622 15.080 1.00 15.54 90 VAL A CA 1
ATOM 697 C C . VAL A 1 112 ? 54.952 44.509 16.439 1.00 15.77 90 VAL A C 1
ATOM 698 O O . VAL A 1 112 ? 55.559 44.836 17.446 1.00 16.96 90 VAL A O 1
ATOM 702 N N . GLU A 1 113 ? 53.698 44.060 16.478 1.00 16.05 91 GLU A N 1
ATOM 703 C CA . GLU A 1 113 ? 52.943 44.037 17.724 1.00 16.66 91 GLU A CA 1
ATOM 704 C C . GLU A 1 113 ? 52.400 42.634 18.028 1.00 16.84 91 GLU A C 1
ATOM 705 O O . GLU A 1 113 ? 52.532 41.723 17.227 1.00 17.03 91 GLU A O 1
ATOM 711 N N . ARG A 1 114 ? 51.801 42.470 19.202 1.00 17.93 92 ARG A N 1
ATOM 712 C CA . ARG A 1 114 ? 51.196 41.187 19.601 1.00 18.19 92 ARG A CA 1
ATOM 713 C C . ARG A 1 114 ? 50.155 40.670 18.599 1.00 18.31 92 ARG A C 1
ATOM 714 O O . ARG A 1 114 ? 50.009 39.452 18.427 1.00 17.92 92 ARG A O 1
ATOM 722 N N . THR A 1 115 ? 49.443 41.578 17.933 1.00 18.43 93 THR A N 1
ATOM 723 C CA . THR A 1 115 ? 48.483 41.205 16.885 1.00 18.83 93 THR A CA 1
ATOM 724 C C . THR A 1 115 ? 49.156 40.511 15.690 1.00 17.95 93 THR A C 1
ATOM 725 O O . THR A 1 115 ? 48.487 39.824 14.917 1.00 17.74 93 THR A O 1
ATOM 729 N N . ASP A 1 116 ? 50.476 40.681 15.558 1.00 16.98 94 ASP A N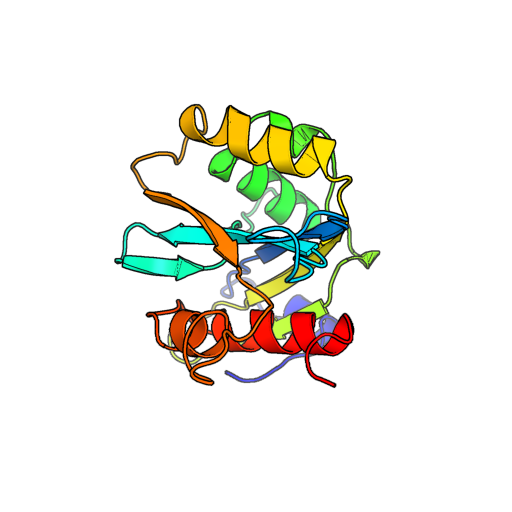 1
ATOM 730 C CA . ASP A 1 116 ? 51.254 40.061 14.481 1.00 16.54 94 ASP A CA 1
ATOM 731 C C . ASP A 1 116 ? 51.860 38.701 14.879 1.00 16.13 94 ASP A C 1
ATOM 732 O O . ASP A 1 116 ? 52.476 38.033 14.047 1.00 15.62 94 ASP A O 1
ATOM 737 N N . TYR A 1 117 ? 51.705 38.320 16.149 1.00 15.80 95 TYR A N 1
ATOM 738 C CA . TYR A 1 117 ? 52.246 37.073 16.670 1.00 15.43 95 TYR A CA 1
ATOM 739 C C . TYR A 1 117 ? 51.614 35.878 15.975 1.00 15.37 95 TYR A C 1
ATOM 740 O O . TYR A 1 117 ? 50.392 35.855 15.717 1.00 15.21 95 TYR A O 1
ATOM 749 N N . ARG A 1 118 ? 52.442 34.873 15.687 1.00 15.78 96 ARG A N 1
ATOM 750 C CA . ARG A 1 118 ? 51.964 33.658 15.023 1.00 16.01 96 ARG A CA 1
ATOM 751 C C . ARG A 1 118 ? 52.219 32.381 15.811 1.00 16.16 96 ARG A C 1
ATOM 752 O O . ARG A 1 118 ? 51.327 31.523 15.872 1.00 15.98 96 ARG A O 1
ATOM 760 N N . SER A 1 119 ? 53.419 32.224 16.382 1.00 15.46 97 SER A N 1
ATOM 761 C CA . SER A 1 119 ? 53.800 30.941 16.986 1.00 15.82 97 SER A CA 1
ATOM 762 C C . SER A 1 119 ? 54.974 31.024 17.946 1.00 15.90 97 SER A C 1
ATOM 763 O O . SER A 1 119 ? 55.768 31.974 17.906 1.00 14.71 97 SER A O 1
ATOM 766 N N . SER A 1 120 ? 55.089 29.998 18.797 1.00 15.58 98 SER A N 1
ATOM 767 C CA . SER A 1 120 ? 56.251 29.788 19.640 1.00 16.25 98 SER A CA 1
ATOM 768 C C . SER A 1 120 ? 56.680 28.328 19.519 1.00 17.26 98 SER A C 1
ATOM 769 O O . SER A 1 120 ? 55.820 27.436 19.522 1.00 17.44 98 SER A O 1
ATOM 772 N N . HIS A 1 121 ? 57.990 28.100 19.404 1.00 17.68 99 HIS A N 1
ATOM 773 C CA . HIS A 1 121 ? 58.562 26.753 19.281 1.00 19.28 99 HIS A CA 1
ATOM 774 C C . HIS A 1 121 ? 59.752 26.554 20.211 1.00 19.74 99 HIS A C 1
ATOM 775 O O . HIS A 1 121 ? 60.532 27.483 20.463 1.00 19.02 99 HIS A O 1
ATOM 782 N N . VAL A 1 122 ? 59.900 25.330 20.718 1.00 20.13 100 VAL A N 1
ATOM 783 C CA . VAL A 1 122 ? 61.093 24.957 21.452 1.00 21.21 100 VAL A CA 1
ATOM 784 C C . VAL A 1 122 ? 61.756 23.787 20.748 1.00 22.28 100 VAL A C 1
ATOM 785 O O . VAL A 1 122 ? 61.111 22.765 20.508 1.00 22.39 100 VAL A O 1
ATOM 789 N N . GLY A 1 123 ? 63.029 23.956 20.408 1.00 23.66 101 GLY A N 1
ATOM 790 C CA . GLY A 1 123 ? 63.826 22.903 19.801 1.00 25.50 101 GLY A CA 1
ATOM 791 C C . GLY A 1 123 ? 64.545 22.109 20.871 1.00 27.04 101 GLY A C 1
ATOM 792 O O . GLY A 1 123 ? 64.323 22.313 22.073 1.00 27.16 101 GLY A O 1
ATOM 793 N N . SER A 1 124 ? 65.418 21.206 20.435 1.00 28.41 102 SER A N 1
ATOM 794 C CA . SER A 1 124 ? 66.251 20.440 21.359 1.00 29.53 102 SER A CA 1
ATOM 795 C C . SER A 1 124 ? 67.485 21.253 21.740 1.00 29.17 102 SER A C 1
ATOM 796 O O . SER A 1 124 ? 67.878 22.188 21.039 1.00 29.89 102 SER A O 1
ATOM 799 N N . GLY A 1 125 ? 68.091 20.903 22.866 1.00 28.95 103 GLY A N 1
ATOM 800 C CA . GLY A 1 125 ? 69.348 21.510 23.275 1.00 28.17 103 GLY A CA 1
ATOM 801 C C . GLY A 1 125 ? 69.136 22.674 24.225 1.00 27.62 103 GLY A C 1
ATOM 802 O O . GLY A 1 125 ? 68.479 22.514 25.251 1.00 27.29 103 GLY A O 1
ATOM 803 N N . PRO A 1 126 ? 69.681 23.863 23.891 1.00 26.92 104 PRO A N 1
ATOM 804 C CA . PRO A 1 126 ? 69.601 24.989 24.817 1.00 26.14 104 PRO A CA 1
ATOM 805 C C . PRO A 1 126 ? 68.176 25.427 25.164 1.00 24.96 104 PRO A C 1
ATOM 806 O O . PRO A 1 126 ? 67.253 25.200 24.393 1.00 24.13 104 PRO A O 1
ATOM 810 N N . ARG A 1 127 ? 68.027 26.030 26.339 1.00 23.96 105 ARG A N 1
ATOM 811 C CA . ARG A 1 127 ? 66.767 26.583 26.804 1.00 23.56 105 ARG A CA 1
ATOM 812 C C . ARG A 1 127 ? 66.470 27.877 26.063 1.00 22.63 105 ARG A C 1
ATOM 813 O O . ARG A 1 127 ? 66.729 28.972 26.581 1.00 23.17 105 ARG A O 1
ATOM 821 N N . VAL A 1 128 ? 65.934 27.741 24.859 1.00 20.75 106 VAL A N 1
ATOM 822 C CA . VAL A 1 128 ? 65.518 28.883 24.047 1.00 19.60 106 VAL A CA 1
ATOM 823 C C . VAL A 1 128 ? 64.129 28.607 23.516 1.00 19.02 106 VAL A C 1
ATOM 824 O O . VAL A 1 128 ? 63.863 27.508 23.018 1.00 18.10 106 VAL A O 1
ATOM 828 N N . VAL A 1 129 ? 63.242 29.592 23.628 1.00 17.98 107 VAL A N 1
ATOM 829 C CA . VAL A 1 129 ? 61.943 29.533 22.967 1.00 17.55 107 VAL A CA 1
ATOM 830 C C . VAL A 1 129 ? 61.948 30.589 21.863 1.00 17.17 107 VAL A C 1
ATOM 831 O O . VAL A 1 129 ? 62.374 31.733 22.097 1.00 16.58 107 VAL A O 1
ATOM 835 N N . ALA A 1 130 ? 61.516 30.184 20.669 1.00 15.99 108 ALA A N 1
ATOM 836 C CA . ALA A 1 130 ? 61.531 31.033 19.474 1.00 15.69 108 ALA A CA 1
ATOM 837 C C . ALA A 1 130 ? 60.119 31.475 19.100 1.00 15.32 108 ALA A C 1
ATOM 838 O O . ALA A 1 130 ? 59.268 30.648 18.745 1.00 14.97 108 ALA A O 1
ATOM 840 N N . HIS A 1 131 ? 59.859 32.775 19.230 1.00 14.33 109 HIS A N 1
ATOM 841 C CA . HIS A 1 131 ? 58.567 33.363 18.872 1.00 14.27 109 HIS A CA 1
ATOM 842 C C . HIS A 1 131 ? 58.625 33.916 17.457 1.00 13.90 109 HIS A C 1
ATOM 843 O O . HIS A 1 131 ? 59.644 34.497 17.070 1.00 13.94 109 HIS A O 1
ATOM 850 N N . PHE A 1 132 ? 57.559 33.707 16.694 1.00 12.74 110 PHE A N 1
ATOM 851 C CA . PHE A 1 132 ? 57.499 34.129 15.305 1.00 12.88 110 PHE A CA 1
ATOM 852 C C . PHE A 1 132 ? 56.315 35.055 15.050 1.00 13.02 110 PHE A C 1
ATOM 853 O O . PHE A 1 132 ? 55.204 34.828 15.562 1.00 13.71 110 PHE A O 1
ATOM 861 N N . TYR A 1 133 ? 56.586 36.098 14.257 1.00 12.74 111 TYR A N 1
ATOM 862 C CA . TYR A 1 133 ? 55.631 37.129 13.888 1.00 12.51 111 TYR A CA 1
ATOM 863 C C . TYR A 1 133 ? 55.663 37.364 12.390 1.00 12.66 111 TYR A C 1
ATOM 864 O O . TYR A 1 133 ? 56.690 37.140 11.738 1.00 12.67 111 TYR A O 1
ATOM 873 N N . ALA A 1 134 ? 54.546 37.836 11.848 1.00 12.74 112 ALA A N 1
ATOM 874 C CA . ALA A 1 134 ? 54.485 38.283 10.467 1.00 13.06 112 ALA A CA 1
ATOM 875 C C . ALA A 1 134 ? 53.853 39.666 10.442 1.00 13.61 112 ALA A C 1
ATOM 876 O O . ALA A 1 134 ? 52.787 39.869 11.027 1.00 14.57 112 ALA A O 1
ATOM 878 N N . LYS A 1 135 ? 54.517 40.595 9.764 1.00 13.41 113 LYS A N 1
ATOM 879 C CA . LYS A 1 135 ? 54.138 42.003 9.734 1.00 13.80 113 LYS A CA 1
ATOM 880 C C . LYS A 1 135 ? 53.986 42.492 8.299 1.00 13.62 113 LYS A C 1
ATOM 881 O O . LYS A 1 135 ? 54.920 42.433 7.499 1.00 13.16 113 LYS A O 1
ATOM 887 N N . ARG A 1 136 ? 52.803 43.025 8.003 1.00 13.29 114 ARG A N 1
ATOM 888 C CA . ARG A 1 136 ? 52.520 43.614 6.712 1.00 13.15 114 ARG A CA 1
ATOM 889 C C . ARG A 1 136 ? 53.055 45.034 6.632 1.00 13.09 114 ARG A C 1
ATOM 890 O O . ARG A 1 136 ? 52.810 45.854 7.524 1.00 14.05 114 ARG A O 1
ATOM 898 N N . LEU A 1 137 ? 53.780 45.305 5.551 1.00 13.21 115 LEU A N 1
ATOM 899 C CA . LEU A 1 137 ? 54.287 46.625 5.226 1.00 13.36 115 LEU A CA 1
ATOM 900 C C . LEU A 1 137 ? 53.703 47.054 3.890 1.00 13.24 115 LEU A C 1
ATOM 901 O O . LEU A 1 137 ? 53.195 46.236 3.117 1.00 13.82 115 LEU A O 1
ATOM 906 N N . THR A 1 138 ? 53.807 48.338 3.581 1.00 13.35 116 THR A N 1
ATOM 907 C CA . THR A 1 138 ? 53.612 48.761 2.204 1.00 13.28 116 THR A CA 1
ATOM 908 C C . THR A 1 138 ? 54.859 48.385 1.414 1.00 13.53 116 THR A C 1
ATOM 909 O O . THR A 1 138 ? 55.930 48.201 1.981 1.00 13.09 116 THR A O 1
ATOM 913 N N . LEU A 1 139 ? 54.734 48.280 0.095 1.00 14.05 117 LEU A N 1
ATOM 914 C CA . LEU A 1 139 ? 55.901 47.966 -0.704 1.00 14.15 117 LEU A CA 1
ATOM 915 C C . LEU A 1 139 ? 56.972 49.042 -0.555 1.00 14.78 117 LEU A C 1
ATOM 916 O O . LEU A 1 139 ? 58.160 48.721 -0.519 1.00 14.28 117 LEU A O 1
ATOM 921 N N . GLU A 1 140 ? 56.570 50.311 -0.442 1.00 15.45 118 GLU A N 1
ATOM 922 C CA . GLU A 1 140 ? 57.546 51.387 -0.228 1.00 16.72 118 GLU A CA 1
ATOM 923 C C . GLU A 1 140 ? 58.315 51.215 1.089 1.00 15.66 118 GLU A C 1
ATOM 924 O O . GLU A 1 140 ? 59.538 51.382 1.116 1.00 14.50 118 GLU A O 1
ATOM 930 N N . GLU A 1 141 ? 57.617 50.833 2.163 1.00 14.84 119 GLU A N 1
ATOM 931 C CA . GLU A 1 141 ? 58.281 50.550 3.447 1.00 14.83 119 GLU A CA 1
ATOM 932 C C . GLU A 1 141 ? 59.278 49.393 3.368 1.00 13.98 119 GLU A C 1
ATOM 933 O O . GLU A 1 141 ? 60.367 49.449 3.957 1.00 13.49 119 GLU A O 1
ATOM 939 N N . LEU A 1 142 ? 58.892 48.346 2.651 1.00 13.69 120 LEU A N 1
ATOM 940 C CA . LEU A 1 142 ? 59.751 47.169 2.502 1.00 13.51 120 LEU A CA 1
ATOM 941 C C . LEU A 1 142 ? 60.999 47.502 1.683 1.00 13.52 120 LEU A C 1
ATOM 942 O O . LEU A 1 142 ? 62.130 47.160 2.077 1.00 13.23 120 LEU A O 1
ATOM 947 N N . LEU A 1 143 ? 60.801 48.192 0.561 1.00 14.11 121 LEU A N 1
ATOM 948 C CA . LEU A 1 143 ? 61.927 48.678 -0.254 1.00 14.80 121 LEU A CA 1
ATOM 949 C C . LEU A 1 143 ? 62.871 49.563 0.564 1.00 14.28 121 LEU A C 1
ATOM 950 O O . LEU A 1 143 ? 64.100 49.496 0.408 1.00 13.28 121 LEU A O 1
ATOM 955 N N . ALA A 1 144 ? 62.305 50.407 1.425 1.00 13.51 122 ALA A N 1
ATOM 956 C CA . ALA A 1 144 ? 63.117 51.280 2.285 1.00 12.98 122 ALA A CA 1
ATOM 957 C C . ALA A 1 144 ? 63.970 50.477 3.265 1.00 12.73 122 ALA A C 1
ATOM 958 O O . ALA A 1 144 ? 65.132 50.817 3.516 1.00 12.60 122 ALA A O 1
ATOM 960 N N . VAL A 1 145 ? 63.405 49.397 3.810 1.00 12.90 123 VAL A N 1
ATOM 961 C CA . VAL A 1 145 ? 64.177 48.482 4.638 1.00 12.81 123 VAL A CA 1
ATOM 962 C C . VAL A 1 145 ? 65.332 47.902 3.829 1.00 12.85 123 VAL A C 1
ATOM 963 O O . VAL A 1 145 ? 66.463 47.911 4.283 1.00 13.26 123 VAL A O 1
ATOM 967 N N . GLU A 1 146 ? 65.055 47.380 2.637 1.00 13.06 124 GLU A N 1
ATOM 968 C CA . GLU A 1 146 ? 66.136 46.854 1.790 1.00 13.48 124 GLU A CA 1
ATOM 969 C C . GLU A 1 146 ? 67.191 47.929 1.480 1.00 14.05 124 GLU A C 1
ATOM 970 O O . GLU A 1 146 ? 68.399 47.651 1.535 1.00 14.36 124 GLU A O 1
ATOM 976 N N . ALA A 1 147 ? 66.722 49.132 1.144 1.00 14.36 125 ALA A N 1
ATOM 977 C CA . ALA A 1 147 ? 67.592 50.242 0.701 1.00 15.47 125 ALA A CA 1
ATOM 978 C C . ALA A 1 147 ? 68.530 50.757 1.779 1.00 15.99 125 ALA A C 1
ATOM 979 O O . ALA A 1 147 ? 69.585 51.334 1.467 1.00 17.19 125 ALA A O 1
ATOM 981 N N . GLY A 1 148 ? 68.150 50.568 3.041 1.00 15.81 126 GLY A N 1
ATOM 982 C CA . GLY A 1 148 ? 68.933 51.040 4.168 1.00 16.18 126 GLY A CA 1
ATOM 983 C C . GLY A 1 148 ? 69.709 49.991 4.934 1.00 16.05 126 GLY A C 1
ATOM 984 O O . GLY A 1 148 ? 70.452 50.318 5.866 1.00 16.04 126 GLY A O 1
ATOM 985 N N . ALA A 1 149 ? 69.540 48.721 4.571 1.00 15.90 127 ALA A N 1
ATOM 986 C CA . ALA A 1 149 ? 70.077 47.628 5.383 1.00 15.72 127 ALA A CA 1
ATOM 987 C C . ALA A 1 149 ? 71.603 47.604 5.478 1.00 15.96 127 ALA A C 1
ATOM 988 O O . ALA A 1 149 ? 72.140 47.124 6.479 1.00 14.01 127 ALA A O 1
ATOM 990 N N . THR A 1 150 ? 72.307 48.127 4.474 1.00 16.86 128 THR A N 1
ATOM 991 C CA . THR A 1 150 ? 73.779 48.142 4.536 1.00 18.14 128 THR A CA 1
ATOM 992 C C . THR A 1 150 ? 74.330 49.053 5.638 1.00 19.00 128 THR A C 1
ATOM 993 O O . THR A 1 150 ? 75.504 48.937 6.004 1.00 20.25 128 THR A O 1
ATOM 997 N N . ARG A 1 151 ? 73.508 49.953 6.180 1.00 19.98 129 ARG A N 1
ATOM 998 C CA . ARG A 1 151 ? 73.959 50.839 7.252 1.00 20.95 129 ARG A CA 1
ATOM 999 C C . ARG A 1 151 ? 73.622 50.291 8.631 1.00 20.91 129 ARG A C 1
ATOM 1000 O O . ARG A 1 151 ? 73.982 50.894 9.644 1.00 21.60 129 ARG A O 1
ATOM 1008 N N . ALA A 1 152 ? 72.957 49.141 8.675 1.00 19.81 130 ALA A N 1
ATOM 1009 C CA . ALA A 1 152 ? 72.631 48.512 9.941 1.00 19.71 130 ALA A CA 1
ATOM 1010 C C . ALA A 1 152 ? 73.888 48.059 10.652 1.00 19.59 130 ALA A C 1
ATOM 1011 O O . ALA A 1 152 ? 74.879 47.660 10.034 1.00 19.27 130 ALA A O 1
ATOM 1013 N N . LYS A 1 153 ? 73.816 48.131 11.973 1.00 20.54 131 LYS A N 1
ATOM 1014 C CA . LYS A 1 153 ? 74.850 47.658 12.869 1.00 21.06 131 LYS A CA 1
ATOM 1015 C C . LYS A 1 153 ? 75.343 46.260 12.465 1.00 20.11 131 LYS A C 1
ATOM 1016 O O . LYS A 1 153 ? 76.545 46.015 12.375 1.00 20.30 131 LYS A O 1
ATOM 1022 N N . ASP A 1 154 ? 74.403 45.359 12.194 1.00 19.33 132 ASP A N 1
ATOM 1023 C CA . ASP A 1 154 ? 74.739 43.950 11.934 1.00 18.63 132 ASP A CA 1
ATOM 1024 C C . ASP A 1 154 ? 75.191 43.646 10.482 1.00 17.59 132 ASP A C 1
ATOM 1025 O O . ASP A 1 154 ? 75.592 42.510 10.185 1.00 17.11 132 ASP A O 1
ATOM 1030 N 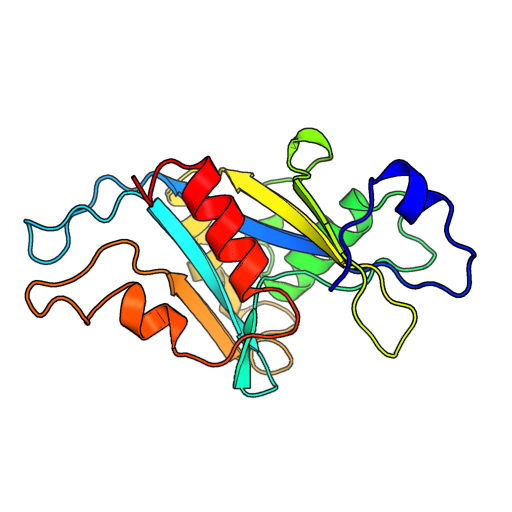N . HIS A 1 155 ? 75.135 44.621 9.574 1.00 16.68 133 HIS A N 1
ATOM 1031 C CA . HIS A 1 155 ? 75.472 44.338 8.169 1.00 15.85 133 HIS A CA 1
ATOM 1032 C C . HIS A 1 155 ? 76.936 43.954 7.984 1.00 16.12 133 HIS A C 1
ATOM 1033 O O . HIS A 1 155 ? 77.839 44.666 8.445 1.00 16.26 133 HIS A O 1
ATOM 1040 N N . GLY A 1 156 ? 77.167 42.826 7.320 1.00 16.21 134 GLY A N 1
ATOM 1041 C CA . GLY A 1 156 ? 78.519 42.304 7.124 1.00 16.52 134 GLY A CA 1
ATOM 1042 C C . GLY A 1 156 ? 79.112 41.607 8.336 1.00 16.72 134 GLY A C 1
ATOM 1043 O O . GLY A 1 156 ? 80.300 41.266 8.340 1.00 16.95 134 GLY A O 1
ATOM 1044 N N . LEU A 1 157 ? 78.294 41.407 9.369 1.00 16.88 135 LEU A N 1
ATOM 1045 C CA . LEU A 1 157 ? 78.687 40.659 10.562 1.00 16.88 135 LEU A CA 1
ATOM 1046 C C . LEU A 1 157 ? 77.656 39.524 10.704 1.00 16.71 135 LEU A C 1
ATOM 1047 O O . LEU A 1 157 ? 77.768 38.528 9.998 1.00 16.38 135 LEU A O 1
ATOM 1052 N N . GLU A 1 158 ? 76.624 39.687 11.536 1.00 16.86 136 GLU A N 1
ATOM 1053 C CA A GLU A 1 158 ? 75.581 38.672 11.698 0.62 17.14 136 GLU A CA 1
ATOM 1054 C CA B GLU A 1 158 ? 75.627 38.630 11.669 0.38 17.02 136 GLU A CA 1
ATOM 1055 C C . GLU A 1 158 ? 74.705 38.525 10.450 1.00 16.51 136 GLU A C 1
ATOM 1056 O O . GLU A 1 158 ? 74.160 37.446 10.172 1.00 16.62 136 GLU A O 1
ATOM 1067 N N . VAL A 1 159 ? 74.526 39.627 9.722 1.00 15.69 137 VAL A N 1
ATOM 1068 C CA . VAL A 1 159 ? 73.664 39.663 8.533 1.00 15.03 137 VAL A CA 1
ATOM 1069 C C . VAL A 1 159 ? 74.521 39.858 7.285 1.00 14.83 137 VAL A C 1
ATOM 1070 O O . VAL A 1 159 ? 75.168 40.893 7.123 1.00 15.18 137 VAL A O 1
ATOM 1074 N N . LEU A 1 160 ? 74.505 38.872 6.400 1.00 13.91 138 LEU A N 1
ATOM 1075 C CA . LEU A 1 160 ? 75.318 38.904 5.171 1.00 13.94 138 LEU A CA 1
ATOM 1076 C C . LEU A 1 160 ? 74.574 39.530 3.992 1.00 13.58 138 LEU A C 1
ATOM 1077 O O . LEU A 1 160 ? 75.188 39.880 2.989 1.00 13.34 138 LEU A O 1
ATOM 1082 N N . GLY A 1 161 ? 73.256 39.683 4.118 1.00 13.05 139 GLY A N 1
ATOM 1083 C CA . GLY A 1 161 ? 72.433 40.310 3.087 1.00 12.93 139 GLY A CA 1
ATOM 1084 C C . GLY A 1 161 ? 70.972 39.902 3.205 1.00 13.21 139 GLY A C 1
ATOM 1085 O O . GLY A 1 161 ? 70.670 38.804 3.693 1.00 15.11 139 GLY A O 1
ATOM 1086 N N . LEU A 1 162 ? 70.068 40.771 2.752 1.00 12.26 140 LEU A N 1
ATOM 1087 C CA . LEU A 1 162 ? 68.644 40.458 2.676 1.00 12.35 140 LEU A CA 1
ATOM 1088 C C . LEU A 1 162 ? 68.306 39.857 1.320 1.00 12.04 140 LEU A C 1
ATOM 1089 O O . LEU A 1 162 ? 68.907 40.213 0.316 1.00 12.83 140 LEU A O 1
ATOM 1094 N N . VAL A 1 163 ? 67.343 38.944 1.295 1.00 11.23 141 VAL A N 1
ATOM 1095 C CA . VAL A 1 163 ? 66.838 38.382 0.054 1.00 11.42 141 VAL A CA 1
ATOM 1096 C C . VAL A 1 163 ? 65.326 38.303 0.093 1.00 11.63 141 VAL A C 1
ATOM 1097 O O . VAL A 1 163 ? 64.740 38.125 1.162 1.00 13.03 141 VAL A O 1
ATOM 1101 N N . ARG A 1 164 ? 64.708 38.406 -1.067 1.00 11.51 142 ARG A N 1
ATOM 1102 C CA . ARG A 1 164 ? 63.273 38.158 -1.186 1.00 12.41 142 ARG A CA 1
ATOM 1103 C C . ARG A 1 164 ? 63.057 36.678 -1.474 1.00 12.85 142 ARG A C 1
ATOM 1104 O O . ARG A 1 164 ? 63.925 36.016 -2.057 1.00 13.23 142 ARG A O 1
ATOM 1112 N N . VAL A 1 165 ? 61.896 36.178 -1.070 1.00 12.69 143 VAL A N 1
ATOM 1113 C CA . VAL A 1 165 ? 61.522 34.795 -1.302 1.00 13.27 143 VAL A CA 1
ATOM 1114 C C . VAL A 1 165 ? 60.737 34.701 -2.607 1.00 13.81 143 VAL A C 1
ATOM 1115 O O . VAL A 1 165 ? 59.696 35.369 -2.750 1.00 14.58 143 VAL A O 1
ATOM 1119 N N . PRO A 1 166 ? 61.204 33.873 -3.562 1.00 14.73 144 PRO A N 1
ATOM 1120 C CA . PRO A 1 166 ? 60.427 33.718 -4.796 1.00 15.29 144 PRO A CA 1
ATOM 1121 C C . PRO A 1 166 ? 59.215 32.839 -4.497 1.00 16.12 144 PRO A C 1
ATOM 1122 O O . PRO A 1 166 ? 59.365 31.758 -3.932 1.00 16.74 144 PRO A O 1
ATOM 1126 N N . LEU A 1 167 ? 58.030 33.325 -4.832 1.00 17.28 145 LEU A N 1
ATOM 1127 C CA . LEU A 1 167 ? 56.787 32.666 -4.431 1.00 18.30 145 LEU A CA 1
ATOM 1128 C C . LEU A 1 167 ? 56.192 31.803 -5.537 1.00 19.57 145 LEU A C 1
ATOM 1129 O O . LEU A 1 167 ? 55.305 30.991 -5.281 1.00 20.91 145 LEU A O 1
ATOM 1134 N N . TYR A 1 168 ? 56.703 31.979 -6.743 1.00 20.11 146 TYR A N 1
ATOM 1135 C CA . TYR A 1 168 ? 56.226 31.307 -7.960 1.00 20.05 146 TYR A CA 1
ATOM 1136 C C . TYR A 1 168 ? 57.049 30.043 -8.195 1.00 21.23 146 TYR A C 1
ATOM 1137 O O . TYR A 1 168 ? 58.125 29.854 -7.609 1.00 20.29 146 TYR A O 1
ATOM 1146 N N . THR A 1 169 ? 56.543 29.174 -9.060 1.00 21.76 147 THR A N 1
ATOM 1147 C CA . THR A 1 169 ? 57.310 28.032 -9.542 1.00 22.62 147 THR A CA 1
ATOM 1148 C C . THR A 1 169 ? 57.440 28.221 -11.044 1.00 23.72 147 THR A C 1
ATOM 1149 O O . THR A 1 169 ? 56.444 28.482 -11.728 1.00 23.71 147 THR A O 1
ATOM 1153 N N . LEU A 1 170 ? 58.665 28.125 -11.555 1.00 24.54 148 LEU A N 1
ATOM 1154 C CA . LEU A 1 170 ? 58.923 28.357 -12.974 1.00 25.74 148 LEU A CA 1
ATOM 1155 C C . LEU A 1 170 ? 58.452 27.159 -13.798 1.00 27.22 148 LEU A C 1
ATOM 1156 O O . LEU A 1 170 ? 58.031 26.137 -13.244 1.00 27.18 148 LEU A O 1
ATOM 1161 N N . ARG A 1 171 ? 58.526 27.294 -15.119 1.00 29.30 149 ARG A N 1
ATOM 1162 C CA . ARG A 1 171 ? 57.966 26.293 -16.040 1.00 30.64 149 ARG A CA 1
ATOM 1163 C C . ARG A 1 171 ? 58.554 24.890 -15.892 1.00 30.51 149 ARG A C 1
ATOM 1164 O O . ARG A 1 171 ? 57.846 23.905 -16.120 1.00 30.95 149 ARG A O 1
ATOM 1172 N N . ASP A 1 172 ? 59.828 24.784 -15.510 1.00 29.99 150 ASP A N 1
ATOM 1173 C CA . ASP A 1 172 ? 60.447 23.466 -15.282 1.00 29.51 150 ASP A CA 1
ATOM 1174 C C . ASP A 1 172 ? 59.931 22.722 -14.045 1.00 28.99 150 ASP A C 1
ATOM 1175 O O . ASP A 1 172 ? 60.341 21.588 -13.792 1.00 29.53 150 ASP A O 1
ATOM 1180 N N . GLY A 1 173 ? 59.054 23.365 -13.272 1.00 28.05 151 GLY A N 1
ATOM 1181 C CA . GLY A 1 173 ? 58.463 22.774 -12.070 1.00 27.17 151 GLY A CA 1
ATOM 1182 C C . GLY A 1 173 ? 59.389 22.753 -10.869 1.00 26.36 151 GLY A C 1
ATOM 1183 O O . GLY A 1 173 ? 59.059 22.181 -9.831 1.00 26.06 151 GLY A O 1
ATOM 1184 N N . VAL A 1 174 ? 60.553 23.388 -11.004 1.00 25.40 152 VAL A N 1
ATOM 1185 C CA . VAL A 1 174 ? 61.624 23.271 -10.012 1.00 24.55 152 VAL A CA 1
ATOM 1186 C C . VAL A 1 174 ? 62.115 24.659 -9.585 1.00 22.75 152 VAL A C 1
ATOM 1187 O O . VAL A 1 174 ? 62.192 24.953 -8.392 1.00 22.58 152 VAL A O 1
ATOM 1191 N N . GLY A 1 175 ? 62.425 25.501 -10.563 1.00 21.33 153 GLY A N 1
ATOM 1192 C CA . GLY A 1 175 ? 62.891 26.872 -10.303 1.00 20.37 153 GLY A CA 1
ATOM 1193 C C . GLY A 1 175 ? 61.894 27.710 -9.515 1.00 19.54 153 GLY A C 1
ATOM 1194 O O . GLY A 1 175 ? 60.671 27.563 -9.658 1.00 19.57 153 GLY A O 1
ATOM 1195 N N . GLY A 1 176 ? 62.417 28.603 -8.675 1.00 17.83 154 GLY A N 1
ATOM 1196 C CA . GLY A 1 176 ? 61.567 29.459 -7.855 1.00 17.47 154 GLY A CA 1
ATOM 1197 C C . GLY A 1 176 ? 61.466 28.901 -6.450 1.00 16.40 154 GLY A C 1
ATOM 1198 O O . GLY A 1 176 ? 62.460 28.440 -5.887 1.00 15.70 154 GLY A O 1
ATOM 1199 N N . LEU A 1 177 ? 60.259 28.915 -5.890 1.00 15.49 155 LEU A N 1
ATOM 1200 C CA . LEU A 1 177 ? 60.054 28.497 -4.507 1.00 15.45 155 LEU A CA 1
ATOM 1201 C C . LEU A 1 177 ? 60.585 27.099 -4.164 1.00 15.51 155 LEU A C 1
ATOM 1202 O O . LEU A 1 177 ? 61.227 26.928 -3.135 1.00 14.92 155 LEU A O 1
ATOM 1207 N N . PRO A 1 178 ? 60.332 26.088 -5.021 1.00 15.85 156 PRO A N 1
ATOM 1208 C CA . PRO A 1 178 ? 60.803 24.743 -4.633 1.00 16.46 156 PRO A CA 1
ATOM 1209 C C . PRO A 1 178 ? 62.324 24.658 -4.450 1.00 16.02 156 PRO A C 1
ATOM 1210 O O . PRO A 1 178 ? 62.811 24.016 -3.516 1.00 16.71 156 PRO A O 1
ATOM 1214 N N . THR A 1 179 ? 63.055 25.350 -5.312 1.00 16.09 157 THR A N 1
ATOM 1215 C CA . THR A 1 179 ? 64.510 25.403 -5.221 1.00 15.92 157 THR A CA 1
ATOM 1216 C C . THR A 1 179 ? 64.954 26.257 -4.041 1.00 15.59 157 THR A C 1
ATOM 1217 O O . THR A 1 179 ? 65.875 25.887 -3.307 1.00 15.44 157 THR A O 1
ATOM 1221 N N . PHE A 1 180 ? 64.302 27.401 -3.850 1.00 15.81 158 PHE A N 1
ATOM 1222 C CA . PHE A 1 180 ? 64.601 28.242 -2.698 1.00 15.48 158 PHE A CA 1
ATOM 1223 C C . PHE A 1 180 ? 64.517 27.444 -1.392 1.00 15.96 158 PHE A C 1
ATOM 1224 O O . PHE A 1 180 ? 65.345 27.614 -0.494 1.00 15.34 158 PHE A O 1
ATOM 1232 N N . LEU A 1 181 ? 63.508 26.578 -1.293 1.00 15.84 159 LEU A N 1
ATOM 1233 C CA . LEU A 1 181 ? 63.281 25.763 -0.104 1.00 16.78 159 LEU A CA 1
ATOM 1234 C C . LEU A 1 181 ? 64.332 24.661 0.098 1.00 17.46 159 LEU A C 1
ATOM 1235 O O . LEU A 1 181 ? 64.430 24.092 1.189 1.00 17.95 159 LEU A O 1
ATOM 1240 N N . GLU A 1 182 ? 65.137 24.396 -0.935 1.00 17.97 160 GLU A N 1
ATOM 1241 C CA . GLU A 1 182 ? 66.271 23.463 -0.827 1.00 19.09 160 GLU A CA 1
ATOM 1242 C C . GLU A 1 182 ? 67.543 24.078 -0.255 1.00 18.86 160 GLU A C 1
ATOM 1243 O O . GLU A 1 182 ? 68.492 23.357 0.016 1.00 18.90 160 GLU A O 1
ATOM 1249 N N . ASN A 1 183 ? 67.562 25.396 -0.054 1.00 17.97 161 ASN A N 1
ATOM 1250 C CA . ASN A 1 183 ? 68.669 26.056 0.637 1.00 17.37 161 ASN A CA 1
ATOM 1251 C C . ASN A 1 183 ? 68.725 25.670 2.120 1.00 17.27 161 ASN A C 1
ATOM 1252 O O . ASN A 1 183 ? 67.817 25.020 2.641 1.00 17.10 161 ASN A O 1
ATOM 1257 N N . SER A 1 184 ? 69.801 26.064 2.790 1.00 17.02 162 SER A N 1
ATOM 1258 C CA . SER A 1 184 ? 69.982 25.787 4.214 1.00 17.73 162 SER A CA 1
ATOM 1259 C C . SER A 1 184 ? 69.267 26.830 5.068 1.00 16.79 162 SER A C 1
ATOM 1260 O O . SER A 1 184 ? 69.421 28.027 4.823 1.00 15.96 162 SER A O 1
ATOM 1263 N N . PHE A 1 185 ? 68.499 26.382 6.069 1.00 16.15 163 PHE A N 1
ATOM 1264 C CA . PHE A 1 185 ? 67.725 27.276 6.953 1.00 15.73 163 PHE A CA 1
ATOM 1265 C C . PHE A 1 185 ? 68.087 27.048 8.410 1.00 15.76 163 PHE A C 1
ATOM 1266 O O . PHE A 1 185 ? 68.395 25.916 8.813 1.00 16.39 163 PHE A O 1
ATOM 1274 N N . ILE A 1 186 ? 68.031 28.112 9.204 1.00 15.37 164 ILE A N 1
ATOM 1275 C CA . ILE A 1 186 ? 68.323 28.045 10.630 1.00 15.67 164 ILE A CA 1
ATOM 1276 C C . ILE A 1 186 ? 67.096 27.560 11.419 1.00 16.72 164 ILE A C 1
ATOM 1277 O O . ILE A 1 186 ? 65.964 28.004 11.182 1.00 17.00 164 ILE A O 1
ATOM 1282 N N . GLY A 1 187 ? 67.335 26.635 12.344 1.00 17.65 165 GLY A N 1
ATOM 1283 C CA . GLY A 1 187 ? 66.294 26.172 13.262 1.00 18.16 165 GLY A CA 1
ATOM 1284 C C . GLY A 1 187 ? 65.001 25.825 12.552 1.00 17.96 165 GLY A C 1
ATOM 1285 O O . GLY A 1 187 ? 65.001 25.031 11.608 1.00 19.38 165 GLY A O 1
ATOM 1286 N N . SER A 1 188 ? 63.908 26.436 13.009 1.00 17.89 166 SER A N 1
ATOM 1287 C CA A SER A 1 188 ? 62.563 26.190 12.478 0.62 17.32 166 SER A CA 1
ATOM 1288 C CA B SER A 1 188 ? 62.569 26.186 12.467 0.38 17.34 166 SER A CA 1
ATOM 1289 C C . SER A 1 188 ? 62.149 27.219 11.412 1.00 16.77 166 SER A C 1
ATOM 1290 O O . SER A 1 188 ? 60.964 27.347 11.077 1.00 15.19 166 SER A O 1
ATOM 1295 N N . ALA A 1 189 ? 63.106 27.967 10.871 1.00 15.97 167 ALA A N 1
ATOM 1296 C CA . ALA A 1 189 ? 62.758 29.033 9.914 1.00 15.27 167 ALA A CA 1
ATOM 1297 C C . ALA A 1 189 ? 62.013 28.548 8.659 1.00 15.45 167 ALA A C 1
ATOM 1298 O O . ALA A 1 189 ? 61.115 29.234 8.166 1.00 14.47 167 ALA A O 1
ATOM 1300 N N . ARG A 1 190 ? 62.366 27.374 8.135 1.00 15.21 168 ARG A N 1
ATOM 1301 C CA . ARG A 1 190 ? 61.691 26.868 6.935 1.00 16.15 168 ARG A CA 1
ATOM 1302 C C . ARG A 1 190 ? 60.214 26.562 7.231 1.00 15.59 168 ARG A C 1
ATOM 1303 O O . ARG A 1 190 ? 59.334 26.832 6.416 1.00 15.02 168 ARG A O 1
ATOM 1311 N N . GLU A 1 191 ? 59.961 26.004 8.408 1.00 16.15 169 GLU A N 1
ATOM 1312 C CA . GLU A 1 191 ? 58.605 25.678 8.850 1.00 16.80 169 GLU A CA 1
ATOM 1313 C C . GLU A 1 191 ? 57.785 26.940 9.117 1.00 16.23 169 GLU A C 1
ATOM 1314 O O . GLU A 1 191 ? 56.590 27.006 8.779 1.00 15.62 169 GLU A O 1
ATOM 1320 N N . GLN A 1 192 ? 58.431 27.940 9.717 1.00 15.02 170 GLN A N 1
ATOM 1321 C CA . GLN A 1 192 ? 57.798 29.237 9.957 1.00 14.73 170 GLN A CA 1
ATOM 1322 C C . GLN A 1 192 ? 57.408 29.903 8.630 1.00 14.34 170 GLN A C 1
ATOM 1323 O O . GLN A 1 192 ? 56.292 30.437 8.492 1.00 14.78 170 GLN A O 1
ATOM 1329 N N . LEU A 1 193 ? 58.316 29.868 7.650 1.00 13.56 171 LEU A N 1
ATOM 1330 C CA . LEU A 1 193 ? 58.027 30.390 6.307 1.00 13.30 171 LEU A CA 1
ATOM 1331 C C . LEU A 1 193 ? 56.811 29.687 5.695 1.00 13.82 171 LEU A C 1
ATOM 1332 O O . LEU A 1 193 ? 55.868 30.336 5.247 1.00 13.95 171 LEU A O 1
ATOM 1337 N N . LEU A 1 194 ? 56.844 28.356 5.686 1.00 14.22 172 LEU A N 1
ATOM 1338 C CA . LEU A 1 194 ? 55.800 27.588 5.025 1.00 15.10 172 LEU A CA 1
ATOM 1339 C C . LEU A 1 194 ? 54.449 27.807 5.700 1.00 14.90 172 LEU A C 1
ATOM 1340 O O . LEU A 1 194 ? 53.440 27.911 5.016 1.00 14.84 172 LEU A O 1
ATOM 1345 N N . GLU A 1 195 ? 54.429 27.906 7.025 1.00 15.35 173 GLU A N 1
ATOM 1346 C CA . GLU A 1 195 ? 53.177 28.191 7.745 1.00 16.59 173 GLU A CA 1
ATOM 1347 C C . GLU A 1 195 ? 52.622 29.558 7.346 1.00 16.28 173 GLU A C 1
ATOM 1348 O O . GLU A 1 195 ? 51.405 29.718 7.138 1.00 15.63 173 GLU A O 1
ATOM 1354 N N . ALA A 1 196 ? 53.510 30.549 7.247 1.00 15.39 174 ALA A N 1
ATOM 1355 C CA . ALA A 1 196 ? 53.096 31.886 6.835 1.00 15.30 174 ALA A CA 1
ATOM 1356 C C . ALA A 1 196 ? 52.598 31.915 5.384 1.00 15.17 174 ALA A C 1
ATOM 1357 O O . ALA A 1 196 ? 51.581 32.559 5.083 1.00 15.30 174 ALA A O 1
ATOM 1359 N N . LEU A 1 197 ? 53.287 31.212 4.486 1.00 15.48 175 LEU A N 1
ATOM 1360 C CA . LEU A 1 197 ? 52.859 31.159 3.083 1.00 16.19 175 LEU A CA 1
ATOM 1361 C C . LEU A 1 197 ? 51.472 30.506 2.959 1.00 17.01 175 LEU A C 1
ATOM 1362 O O . LEU A 1 197 ? 50.633 30.979 2.205 1.00 17.01 175 LEU A O 1
ATOM 1367 N N . GLN A 1 198 ? 51.250 29.437 3.711 1.00 18.13 176 GLN A N 1
ATOM 1368 C CA . GLN A 1 198 ? 49.928 28.821 3.788 1.00 18.87 176 GLN A CA 1
ATOM 1369 C C . GLN A 1 198 ? 48.882 29.827 4.267 1.00 19.91 176 GLN A C 1
ATOM 1370 O O . GLN A 1 198 ? 47.819 29.962 3.660 1.00 19.40 176 GLN A O 1
ATOM 1376 N N . ASP A 1 199 ? 49.184 30.540 5.346 1.00 20.92 177 ASP A N 1
ATOM 1377 C CA . ASP A 1 199 ? 48.227 31.483 5.930 1.00 22.20 177 ASP A CA 1
ATOM 1378 C C . ASP A 1 199 ? 47.878 32.609 4.938 1.00 23.28 177 ASP A C 1
ATOM 1379 O O . ASP A 1 199 ? 46.754 33.131 4.940 1.00 22.80 177 ASP A O 1
ATOM 1384 N N . LEU A 1 200 ? 48.833 32.953 4.071 1.00 23.78 178 LEU A N 1
ATOM 1385 C CA . LEU A 1 200 ? 48.630 33.957 3.018 1.00 25.06 178 LEU A CA 1
ATOM 1386 C C . LEU A 1 200 ? 47.892 33.420 1.780 1.00 25.77 178 LEU A C 1
ATOM 1387 O O . LEU A 1 200 ? 47.580 34.185 0.863 1.00 26.36 178 LEU A O 1
ATOM 1392 N N . GLY A 1 201 ? 47.627 32.118 1.742 1.00 26.46 179 GLY A N 1
ATOM 1393 C CA . GLY A 1 201 ? 46.928 31.501 0.618 1.00 27.33 179 GLY A CA 1
ATOM 1394 C C . GLY A 1 201 ? 47.801 31.237 -0.598 1.00 28.21 179 GLY A C 1
ATOM 1395 O O . GLY A 1 201 ? 47.291 31.123 -1.716 1.00 28.27 179 GLY A O 1
ATOM 1396 N N . LEU A 1 202 ? 49.112 31.114 -0.386 1.00 28.79 180 LEU A N 1
ATOM 1397 C CA . LEU A 1 202 ? 50.066 30.996 -1.497 1.00 29.62 180 LEU A CA 1
ATOM 1398 C C . LEU A 1 202 ? 50.380 29.547 -1.894 1.00 30.92 180 LEU A C 1
ATOM 1399 O O . LEU A 1 202 ? 51.057 29.313 -2.901 1.00 31.33 180 LEU A O 1
ATOM 1404 N N . LEU A 1 203 ? 49.884 28.585 -1.113 1.00 32.18 181 LEU A N 1
ATOM 1405 C CA . LEU A 1 203 ? 50.158 27.164 -1.333 1.00 33.38 181 LEU A CA 1
ATOM 1406 C C . LEU A 1 203 ? 48.870 26.389 -1.680 1.00 34.96 181 LEU A C 1
ATOM 1407 O O . LEU A 1 203 ? 48.735 25.209 -1.348 1.00 35.41 181 LEU A O 1
ATOM 1412 N N . GLN A 1 204 ? 47.933 27.055 -2.354 1.00 36.66 182 GLN A N 1
ATOM 1413 C CA . GLN A 1 204 ? 46.634 26.452 -2.701 1.00 37.55 182 GLN A CA 1
ATOM 1414 C C . GLN A 1 204 ? 46.789 25.431 -3.816 1.00 38.24 182 GLN A C 1
ATOM 1415 O O . GLN A 1 204 ? 47.243 25.771 -4.911 1.00 39.62 182 GLN A O 1
#

Nearest PDB structures (foldseek):
  3cou-assembly1_A  TM=1.004E+00  e=3.041E-38  Homo sapiens
  5vy2-assembly1_B  TM=9.986E-01  e=2.564E-37  Homo sapiens
  5w6z-assembly1_A  TM=9.901E-01  e=7.111E-36  Homo sapiens
  6b09-assembly1_A  TM=9.890E-01  e=2.275E-33  Homo sapiens
  3mgm-assembly1_B  TM=9.518E-01  e=2.579E-33  Homo sapiens

B-factor: mean 21.46, std 8.74, range [10.09, 59.65]

GO terms:
  GO:0050897 cobalt ion binding (F, IDA)
  GO:0000287 magnesium ion binding (F, IDA)
  GO:0008235 metalloexopeptidase activity (F, IDA)
  GO:0005634 nucleus (C, IDA)
  GO:0005730 nucleolus (C, IDA)
  GO:0005737 cytoplasm (C, IDA)
  GO:0003729 mRNA binding (F, IDA)
  GO:0030145 manganese ion binding (F, IDA)
  GO:0030515 snoRNA binding (F, IDA)
  GO:0042803 protein homodimerization activity (F, IDA)
  GO:0016077 sno(s)RNA catabolic process (P, IDA)
  GO:0006402 mRNA catabolic process (P, IDA)
  GO:0110155 NAD-cap decapping (P, IDA)
  GO:1990003 IDP phosphatase activity (F, IDA)
  GO:0097383 dIDP phosphatase activity (F, EXP)
  GO:0110153 RNA NAD-cap (NMN-forming) hydrolase activity (F, EXP)
  GO:1990003 IDP phosphatase activity (F, EXP)
  GO:0090068 positive regulation of cell cycle process (P, IMP)
  GO:0005654 nucleoplasm (C, TAS)
  GO:0042802 identical protein binding (F, IPI)

Foldseek 3Di:
DDWDDPVVVVPDDPQAWEKEFEWEKAADQDADVRHHGQGMWIKWFQFPVRAIAGFITTDDPPQPDPQSRRLVRNCLQQHDLSVVDGFDPVQWDTWDDDPDGRYIYTYGYDYDHPVSVVVSQVRRCVHNCDPNGTPHMDTAFLDADPVRCPGNNVVLVGHHPDCRSVSVVVVCVVVVSPD

InterPro domains:
  IPR000086 NUDIX hydrolase domain [PS51462] (18-173)
  IPR015797 NUDIX hydrolase-like domain superfamily [SSF55811] (10-188)
  IPR054754 U8 snoRNA-decapping enzyme NudT16 [PF22327] (21-181)
  IPR054754 U8 snoRNA-decapping enzyme NudT16 [PTHR31699] (1-189)